Protein AF-A0A382UTD4-F1 (afdb_monomer_lite)

Structure (mmCIF, N/CA/C/O backbone):
data_AF-A0A382UTD4-F1
#
_entry.id   AF-A0A382UTD4-F1
#
loop_
_atom_site.group_PDB
_atom_site.id
_atom_site.type_symbol
_atom_site.label_atom_id
_atom_site.label_alt_id
_atom_site.label_comp_id
_atom_site.label_asym_id
_atom_site.label_entity_id
_atom_site.label_seq_id
_atom_site.pdbx_PDB_ins_code
_atom_site.Cartn_x
_atom_site.Cartn_y
_atom_site.Cartn_z
_atom_site.occupancy
_atom_site.B_iso_or_equiv
_atom_site.auth_seq_id
_atom_site.auth_comp_id
_atom_site.auth_asym_id
_atom_site.auth_atom_id
_atom_site.pdbx_PDB_model_num
ATOM 1 N N . LEU A 1 1 ? -9.034 2.904 -2.764 1.00 87.50 1 LEU A N 1
ATOM 2 C CA . LEU A 1 1 ? -10.349 2.506 -2.237 1.00 87.50 1 LEU A CA 1
ATOM 3 C C . LEU A 1 1 ? -10.142 1.153 -1.616 1.00 87.50 1 LEU A C 1
ATOM 5 O O . LEU A 1 1 ? -9.580 0.301 -2.296 1.00 87.50 1 LEU A O 1
ATOM 9 N N . THR A 1 2 ? -10.572 1.002 -0.381 1.00 93.06 2 THR A N 1
ATOM 10 C CA . THR A 1 2 ? -10.478 -0.235 0.383 1.00 93.06 2 THR A CA 1
ATOM 11 C C . THR A 1 2 ? -11.859 -0.507 0.969 1.00 93.06 2 THR A C 1
ATOM 13 O O . THR A 1 2 ? -12.569 0.443 1.295 1.00 93.06 2 THR A O 1
ATOM 16 N N . ILE A 1 3 ? -12.256 -1.776 1.017 1.00 93.88 3 ILE A N 1
ATOM 17 C CA . ILE A 1 3 ? -13.424 -2.238 1.769 1.00 93.88 3 ILE A CA 1
ATOM 18 C C . ILE A 1 3 ? -12.882 -3.246 2.770 1.00 93.88 3 ILE A C 1
ATOM 20 O O . ILE A 1 3 ? -12.285 -4.236 2.341 1.00 93.88 3 ILE A O 1
ATOM 24 N N . PHE A 1 4 ? -12.981 -2.924 4.053 1.00 95.44 4 PHE A N 1
ATOM 25 C CA . PHE A 1 4 ? -12.376 -3.694 5.134 1.00 95.44 4 PHE A CA 1
ATOM 26 C C . PHE A 1 4 ? -13.080 -3.350 6.448 1.00 95.44 4 PHE A C 1
ATOM 28 O O . PHE A 1 4 ? -13.409 -2.183 6.625 1.00 95.44 4 PHE A O 1
ATOM 35 N N . ASP A 1 5 ? -13.283 -4.345 7.315 1.00 95.88 5 ASP A N 1
ATOM 36 C CA . ASP A 1 5 ? -13.766 -4.189 8.700 1.00 95.88 5 ASP A CA 1
ATOM 37 C C . ASP A 1 5 ? -12.609 -3.663 9.559 1.00 95.88 5 ASP A C 1
ATOM 39 O O . ASP A 1 5 ? -11.825 -4.436 10.113 1.00 95.88 5 ASP A O 1
ATOM 43 N N . ILE A 1 6 ? -12.383 -2.350 9.520 1.00 97.50 6 ILE A N 1
ATOM 44 C CA . ILE A 1 6 ? -11.186 -1.719 10.091 1.00 97.50 6 ILE A CA 1
ATOM 45 C C . ILE A 1 6 ? -11.310 -1.501 11.597 1.00 97.50 6 ILE A C 1
ATOM 47 O O . ILE A 1 6 ? -10.294 -1.408 12.284 1.00 97.50 6 ILE A O 1
ATOM 51 N N . ASP A 1 7 ? -12.529 -1.427 12.126 1.00 96.19 7 ASP A N 1
ATOM 52 C CA . ASP A 1 7 ? -12.769 -1.274 13.559 1.00 96.19 7 ASP A CA 1
ATOM 53 C C . ASP A 1 7 ? -13.164 -2.572 14.280 1.00 96.19 7 ASP A C 1
ATOM 55 O O . ASP A 1 7 ? -13.188 -2.598 15.518 1.00 96.19 7 ASP A O 1
ATOM 59 N N . GLY A 1 8 ? -13.362 -3.662 13.534 1.00 95.88 8 GLY A N 1
ATOM 60 C CA . GLY A 1 8 ? -13.603 -5.003 14.056 1.00 95.88 8 GLY A CA 1
ATOM 61 C C . GLY A 1 8 ? -15.013 -5.195 14.607 1.00 95.88 8 GLY A C 1
ATOM 62 O O . GLY A 1 8 ? -15.222 -6.084 15.446 1.00 95.88 8 GLY A O 1
ATOM 63 N N . ASP A 1 9 ? -15.973 -4.359 14.211 1.00 94.06 9 ASP A N 1
ATOM 64 C CA . ASP A 1 9 ? -17.354 -4.436 14.684 1.00 94.06 9 ASP A CA 1
ATOM 65 C C . ASP A 1 9 ? -18.227 -5.429 13.879 1.00 94.06 9 ASP A C 1
ATOM 67 O O . ASP A 1 9 ? -19.339 -5.781 14.301 1.00 94.06 9 ASP A O 1
ATOM 71 N N . GLY A 1 10 ? -17.684 -5.971 12.782 1.00 92.69 10 GLY A N 1
ATOM 72 C CA . GLY A 1 10 ? -18.338 -6.921 11.883 1.00 92.69 10 GLY A CA 1
ATOM 73 C C . GLY A 1 10 ? -19.058 -6.275 10.696 1.00 92.69 10 GLY A C 1
ATOM 74 O O . GLY A 1 10 ? -19.605 -7.006 9.856 1.00 92.69 10 GLY A O 1
ATOM 75 N N . GLN A 1 11 ? -19.090 -4.946 10.616 1.00 9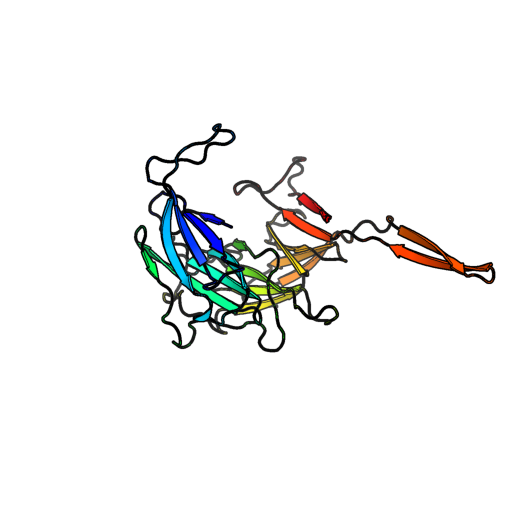2.81 11 GLN A N 1
ATOM 76 C CA . GLN A 1 11 ? -19.461 -4.177 9.434 1.00 92.81 11 GLN A CA 1
ATOM 77 C C . GLN A 1 11 ? -18.239 -4.008 8.508 1.00 92.81 11 GLN A C 1
ATOM 79 O O . GLN A 1 11 ? -17.158 -4.512 8.771 1.00 92.81 11 GLN A O 1
ATOM 84 N N . GLN A 1 12 ? -18.447 -3.494 7.296 1.00 93.69 12 GLN A N 1
ATOM 85 C CA . GLN A 1 12 ? -17.364 -3.239 6.348 1.00 93.69 12 GLN A CA 1
ATOM 86 C C . GLN A 1 12 ? -17.345 -1.755 6.032 1.00 93.69 12 GLN A C 1
ATOM 88 O O . GLN A 1 12 ? -18.363 -1.205 5.584 1.00 93.69 12 GLN A O 1
ATOM 93 N N . GLU A 1 13 ? -16.169 -1.145 6.123 1.00 96.31 13 GLU A N 1
ATOM 94 C CA . GLU A 1 13 ? -16.022 0.279 5.886 1.00 96.31 13 GLU A CA 1
ATOM 95 C C . GLU A 1 13 ? -15.508 0.524 4.476 1.00 96.31 13 GLU A C 1
ATOM 97 O O . GLU A 1 13 ? -14.538 -0.070 3.999 1.00 96.31 13 GLU A O 1
ATOM 102 N N . LEU A 1 14 ? -16.131 1.480 3.797 1.00 95.94 14 LEU A N 1
ATOM 103 C CA . LEU A 1 14 ? -15.581 2.081 2.599 1.00 95.94 14 LEU A CA 1
ATOM 104 C C . LEU A 1 14 ? -14.524 3.111 2.999 1.00 95.94 14 LEU A C 1
ATOM 106 O O . LEU A 1 14 ? -14.841 4.227 3.414 1.00 95.94 14 LEU A O 1
ATOM 110 N N . ILE A 1 15 ? -13.260 2.764 2.788 1.00 97.25 15 ILE A N 1
ATOM 111 C CA . ILE A 1 15 ? -12.123 3.624 3.106 1.00 97.25 15 ILE A CA 1
ATOM 112 C C . ILE A 1 15 ? -11.569 4.217 1.811 1.00 97.25 15 ILE A C 1
ATOM 114 O O . ILE A 1 15 ? -11.164 3.516 0.870 1.00 97.25 15 ILE A O 1
ATOM 118 N N . THR A 1 16 ? -11.540 5.546 1.729 1.00 94.94 16 THR A N 1
ATOM 119 C CA . THR A 1 16 ? -11.145 6.242 0.504 1.00 94.94 16 THR A CA 1
ATOM 120 C C . THR A 1 16 ? -10.291 7.477 0.741 1.00 94.94 16 THR A C 1
ATOM 122 O O . THR A 1 16 ? -10.465 8.242 1.686 1.00 94.94 16 THR A O 1
ATOM 125 N N . ALA A 1 17 ? -9.376 7.698 -0.197 1.00 94.06 17 ALA A N 1
ATOM 126 C CA . ALA A 1 17 ? -8.538 8.878 -0.265 1.00 94.06 17 ALA A CA 1
ATOM 127 C C . ALA A 1 17 ? -9.268 10.002 -1.023 1.00 94.06 17 ALA A C 1
ATOM 129 O O . ALA A 1 17 ? -9.452 9.937 -2.244 1.00 94.06 17 ALA A O 1
ATOM 130 N N . ILE A 1 18 ? -9.610 11.092 -0.333 1.00 94.69 18 ILE A N 1
ATOM 131 C CA . ILE A 1 18 ? -10.036 12.354 -0.951 1.00 94.69 18 ILE A CA 1
ATOM 132 C C . ILE A 1 18 ? -8.805 13.032 -1.555 1.00 94.69 18 ILE A C 1
ATOM 134 O O . ILE A 1 18 ? -8.163 13.906 -0.970 1.00 94.69 18 ILE A O 1
ATOM 138 N N . ARG A 1 19 ? -8.454 12.602 -2.769 1.00 91.75 19 ARG A N 1
ATOM 139 C CA . ARG A 1 19 ? -7.237 13.043 -3.463 1.00 91.75 19 ARG A CA 1
ATOM 140 C C . ARG A 1 19 ? -7.297 14.492 -3.950 1.00 91.75 19 ARG A C 1
ATOM 142 O O . ARG A 1 19 ? -6.266 15.151 -4.082 1.00 91.75 19 ARG A O 1
ATOM 149 N N . ARG A 1 20 ? -8.493 14.979 -4.288 1.00 89.00 20 ARG A N 1
ATOM 150 C CA . ARG A 1 20 ? -8.739 16.338 -4.790 1.00 89.00 20 ARG A CA 1
ATOM 151 C C . ARG A 1 20 ? -9.899 16.945 -4.015 1.00 89.00 20 ARG A C 1
ATOM 153 O O . ARG A 1 20 ? -10.991 16.396 -4.042 1.00 89.00 20 ARG A O 1
ATOM 160 N N . GLY A 1 21 ? -9.650 18.075 -3.369 1.00 84.69 21 GLY A N 1
ATOM 161 C CA . GLY A 1 21 ? -10.602 18.746 -2.493 1.00 84.69 21 GLY A CA 1
ATOM 162 C C . GLY A 1 21 ? -9.899 19.771 -1.611 1.00 84.69 21 GLY A C 1
ATOM 163 O O . GLY A 1 21 ? -8.676 19.930 -1.709 1.00 84.69 21 GLY A O 1
ATOM 164 N N . ASP A 1 22 ? -10.701 20.454 -0.804 1.00 86.06 22 ASP A N 1
ATOM 165 C CA . ASP A 1 22 ? -10.293 21.291 0.322 1.00 86.06 22 ASP A CA 1
ATOM 166 C C . ASP A 1 22 ? -11.380 21.132 1.409 1.00 86.06 22 ASP A C 1
ATOM 168 O O . ASP A 1 22 ? -12.444 21.749 1.283 1.00 86.06 22 ASP A O 1
ATOM 172 N N . PRO A 1 23 ? -11.209 20.212 2.379 1.00 91.62 23 PRO A N 1
ATOM 173 C CA . PRO A 1 23 ? -9.981 19.474 2.701 1.00 91.62 23 PRO A CA 1
ATOM 174 C C . PRO A 1 23 ? -9.717 18.235 1.815 1.00 91.62 23 PRO A C 1
ATOM 176 O O . PRO A 1 23 ? -10.574 17.774 1.054 1.00 91.62 23 PRO A O 1
ATOM 179 N N . ARG A 1 24 ? -8.494 17.699 1.908 1.00 94.75 24 ARG A N 1
ATOM 180 C CA . ARG A 1 24 ? -8.071 16.393 1.359 1.00 94.75 24 ARG A CA 1
ATOM 181 C C . ARG A 1 24 ? -7.785 15.442 2.514 1.00 94.75 24 ARG A C 1
ATOM 183 O O . ARG A 1 24 ? -7.499 15.898 3.611 1.00 94.75 24 ARG A O 1
ATOM 190 N N . GLY A 1 25 ? -7.776 14.139 2.256 1.00 95.56 25 GLY A N 1
ATOM 191 C CA . GLY A 1 25 ? -7.320 13.168 3.249 1.00 95.56 25 GLY A CA 1
ATOM 192 C C . GLY A 1 25 ? -8.032 11.835 3.169 1.00 95.56 25 GLY A C 1
ATOM 193 O O . GLY A 1 25 ? -8.329 11.388 2.061 1.00 95.56 25 GLY A O 1
ATOM 194 N N . THR A 1 26 ? -8.272 11.212 4.315 1.00 97.06 26 THR A N 1
ATOM 195 C CA . THR A 1 26 ? -8.845 9.863 4.404 1.00 97.06 26 THR A CA 1
ATOM 196 C C . THR A 1 26 ? -10.246 9.944 4.979 1.00 97.06 26 THR A C 1
ATOM 198 O O . THR A 1 26 ? -10.457 10.566 6.017 1.00 97.06 26 THR A O 1
ATOM 201 N N . LEU A 1 27 ? -11.199 9.353 4.264 1.00 97.25 27 LEU A N 1
ATOM 202 C CA . LEU A 1 27 ? -12.596 9.222 4.654 1.00 97.25 27 LEU A CA 1
ATOM 203 C C . LEU A 1 27 ? -12.881 7.747 4.933 1.00 97.25 27 LEU A C 1
ATOM 205 O O . LEU A 1 27 ? -12.588 6.908 4.077 1.00 97.25 27 LEU A O 1
ATOM 209 N N . ILE A 1 28 ? -13.463 7.478 6.098 1.00 98.12 28 ILE A N 1
ATOM 210 C CA . ILE A 1 28 ? -13.993 6.176 6.503 1.00 98.12 28 ILE A CA 1
ATOM 211 C C . ILE A 1 28 ? -15.509 6.326 6.622 1.00 98.12 28 ILE A C 1
ATOM 213 O O . ILE A 1 28 ? -16.006 7.282 7.233 1.00 98.12 28 ILE A O 1
ATOM 217 N N . SER A 1 29 ? -16.237 5.435 5.962 1.00 96.81 29 SER A N 1
ATOM 218 C CA . SER A 1 29 ? -17.695 5.455 5.939 1.00 96.81 29 SER A CA 1
ATOM 219 C C . SER A 1 29 ? -18.269 4.056 5.809 1.00 96.81 29 SER A C 1
ATOM 221 O O . SER A 1 29 ? -17.864 3.332 4.900 1.00 96.81 29 SER A O 1
ATOM 223 N N . SER A 1 30 ? -19.283 3.739 6.596 1.00 95.25 30 SER A N 1
ATOM 224 C CA . SER A 1 30 ? -20.076 2.518 6.492 1.00 95.25 30 SER A CA 1
ATOM 225 C C . SER A 1 30 ? -21.459 2.771 5.903 1.00 95.25 30 SER A C 1
ATOM 227 O O . SER A 1 30 ? -21.965 3.899 5.779 1.00 95.25 30 SER A O 1
ATOM 229 N N . LEU A 1 31 ? -22.080 1.657 5.534 1.00 93.38 31 LEU A N 1
ATOM 230 C CA . LEU A 1 31 ? -23.508 1.573 5.298 1.00 93.38 31 LEU A CA 1
ATOM 231 C C . LEU A 1 31 ? -24.283 1.506 6.614 1.00 93.38 31 LEU A C 1
ATOM 233 O O . LEU A 1 31 ? -23.785 1.020 7.619 1.00 93.38 31 LEU A O 1
ATOM 237 N N . GLY A 1 32 ? -25.555 1.902 6.605 1.00 88.94 32 GLY A N 1
ATOM 238 C CA . GLY A 1 32 ? -26.445 1.580 7.718 1.00 88.94 32 GLY A CA 1
ATOM 239 C C . GLY A 1 32 ? -26.459 0.067 7.982 1.00 88.94 32 GLY A C 1
ATOM 240 O O . GLY A 1 32 ? -26.443 -0.719 7.043 1.00 88.94 32 GLY A O 1
ATOM 241 N N . ALA A 1 33 ? -26.543 -0.358 9.246 1.00 85.12 33 ALA A N 1
ATOM 242 C CA . ALA A 1 33 ? -26.457 -1.774 9.652 1.00 85.12 33 ALA A CA 1
ATOM 243 C C . ALA A 1 33 ? -27.461 -2.743 8.975 1.00 85.12 33 ALA A C 1
ATOM 245 O O . ALA A 1 33 ? -27.345 -3.958 9.115 1.00 85.12 33 ALA A O 1
ATOM 246 N N . ALA A 1 34 ? -28.484 -2.223 8.289 1.00 86.50 34 ALA A N 1
ATOM 247 C CA . ALA A 1 34 ? -29.470 -3.004 7.537 1.00 86.50 34 ALA A CA 1
ATOM 248 C C . ALA A 1 34 ? -29.376 -2.818 6.008 1.00 86.50 34 ALA A C 1
ATOM 250 O O . ALA A 1 34 ? -30.193 -3.394 5.285 1.00 86.50 34 ALA A O 1
ATOM 251 N N . ASP A 1 35 ? -28.429 -2.009 5.530 1.00 89.25 35 ASP A N 1
ATOM 252 C CA . ASP A 1 35 ? -28.187 -1.725 4.117 1.00 89.25 35 ASP A CA 1
ATOM 253 C C . ASP A 1 35 ? -27.065 -2.623 3.563 1.00 89.25 35 ASP A C 1
ATOM 255 O O . ASP A 1 35 ? -26.206 -3.098 4.302 1.00 89.25 35 ASP A O 1
ATOM 259 N N . ASP A 1 36 ? -27.076 -2.862 2.249 1.00 85.88 36 ASP A N 1
ATOM 260 C CA . ASP A 1 36 ? -26.070 -3.665 1.538 1.00 85.88 36 ASP A CA 1
ATOM 261 C C . ASP A 1 36 ? -25.899 -3.157 0.093 1.00 85.88 36 ASP A C 1
ATOM 263 O O . ASP A 1 36 ? -26.844 -2.633 -0.507 1.00 85.88 36 ASP A O 1
ATOM 267 N N . ILE A 1 37 ? -24.713 -3.341 -0.498 1.00 83.31 37 ILE A N 1
ATOM 268 C CA . ILE A 1 37 ? -24.454 -3.041 -1.913 1.00 83.31 37 ILE A CA 1
ATOM 269 C C . ILE A 1 37 ? -24.704 -4.290 -2.752 1.00 83.31 37 ILE A C 1
ATOM 271 O O . ILE A 1 37 ? -23.825 -5.124 -2.976 1.00 83.31 37 ILE A O 1
ATOM 275 N N . VAL A 1 38 ? -25.901 -4.380 -3.323 1.00 82.38 38 VAL A N 1
ATOM 276 C CA . VAL A 1 38 ? -26.261 -5.516 -4.176 1.00 82.38 38 VAL A CA 1
ATOM 277 C C . VAL A 1 38 ? -25.912 -5.237 -5.642 1.00 82.38 38 VAL A C 1
ATOM 279 O O . VAL A 1 38 ? -26.415 -4.297 -6.266 1.00 82.38 38 VAL A O 1
ATOM 282 N N . HIS A 1 39 ? -25.080 -6.101 -6.234 1.00 81.06 39 HIS A N 1
ATOM 283 C CA . HIS A 1 39 ? -24.750 -6.038 -7.660 1.00 81.06 39 HIS A CA 1
ATOM 284 C C . HIS A 1 39 ? -26.021 -6.074 -8.523 1.00 81.06 39 HIS A C 1
ATOM 286 O O . HIS A 1 39 ? -26.820 -7.009 -8.449 1.00 81.06 39 HIS A O 1
ATOM 292 N N . ASN A 1 40 ? -26.166 -5.072 -9.396 1.00 81.50 40 ASN A N 1
ATOM 293 C CA . ASN A 1 40 ? -27.300 -4.926 -10.308 1.00 81.50 40 ASN A CA 1
ATOM 294 C C . ASN A 1 40 ? -28.669 -4.853 -9.592 1.00 81.50 40 ASN A C 1
ATOM 296 O O . ASN A 1 40 ? -29.670 -5.335 -10.122 1.00 81.50 40 ASN A O 1
ATOM 300 N N . SER A 1 41 ? -28.723 -4.229 -8.407 1.00 84.06 41 SER A N 1
ATOM 301 C CA . SER A 1 41 ? -29.955 -4.051 -7.614 1.00 84.06 41 SER A CA 1
ATOM 302 C C . SER A 1 41 ? -31.074 -3.292 -8.339 1.00 84.06 41 SER A C 1
ATOM 304 O O . SER A 1 41 ? -32.234 -3.370 -7.944 1.00 84.06 41 SER A O 1
ATOM 306 N N . GLY A 1 42 ? -30.742 -2.546 -9.397 1.00 83.06 42 GLY A N 1
ATOM 307 C CA . GLY A 1 42 ? -31.650 -1.574 -10.009 1.00 83.06 42 GLY A CA 1
ATOM 308 C C . GLY A 1 42 ? -31.743 -0.257 -9.227 1.00 83.06 42 GLY A C 1
ATOM 309 O O . GLY A 1 42 ? -32.530 0.607 -9.614 1.00 83.06 42 GLY A O 1
ATOM 310 N N . GLY A 1 43 ? -30.914 -0.093 -8.188 1.00 72.19 43 GLY A N 1
ATOM 311 C CA . GLY A 1 43 ? -30.860 1.065 -7.296 1.00 72.19 43 GLY A CA 1
ATOM 312 C C . GLY A 1 43 ? -31.561 0.820 -5.956 1.00 72.19 43 GLY A C 1
ATOM 313 O O . GLY A 1 43 ? -32.590 0.147 -5.899 1.00 72.19 43 GLY A O 1
ATOM 314 N N . GLY A 1 44 ? -31.005 1.395 -4.890 1.00 75.69 44 GLY A N 1
ATOM 315 C CA . GLY A 1 44 ? -31.554 1.433 -3.535 1.00 75.69 44 GLY A CA 1
ATOM 316 C C . GLY A 1 44 ? -31.441 2.836 -2.926 1.00 75.69 44 GLY A C 1
ATOM 317 O O . GLY A 1 44 ? -30.983 3.775 -3.579 1.00 75.69 44 GLY A O 1
ATOM 318 N N . LEU A 1 45 ? -31.944 2.995 -1.698 1.00 82.81 45 LEU A N 1
ATOM 319 C CA . LEU A 1 45 ? -31.686 4.164 -0.851 1.00 82.81 45 LEU A CA 1
ATOM 320 C C . LEU A 1 45 ? -30.858 3.693 0.340 1.00 82.81 45 LEU A C 1
ATOM 322 O O . LEU A 1 45 ? -31.371 3.607 1.452 1.00 82.81 45 LEU A O 1
ATOM 326 N N . GLU A 1 46 ? -29.610 3.328 0.078 1.00 88.50 46 GLU A N 1
ATOM 327 C CA . GLU A 1 46 ? -28.676 2.963 1.130 1.00 88.50 46 GLU A CA 1
ATOM 328 C C . GLU A 1 46 ? -28.322 4.209 1.957 1.00 88.50 46 GLU A C 1
ATOM 330 O O . GLU A 1 46 ? -28.094 5.303 1.422 1.00 88.50 46 GLU A O 1
ATOM 335 N N . THR A 1 47 ? -28.288 4.055 3.275 1.00 91.06 47 THR A N 1
ATOM 336 C CA . THR A 1 47 ? -27.838 5.092 4.199 1.00 91.06 47 THR A CA 1
ATOM 337 C C . THR A 1 47 ? -26.331 4.987 4.345 1.00 91.06 47 THR A C 1
ATOM 339 O O . THR A 1 47 ? -25.813 3.910 4.611 1.00 91.06 47 THR A O 1
ATOM 342 N N . TRP A 1 48 ? -25.640 6.113 4.202 1.00 92.12 48 TRP A N 1
ATOM 343 C CA . TRP A 1 48 ? -24.197 6.202 4.394 1.00 92.12 48 TRP A CA 1
ATOM 344 C C . TRP A 1 48 ? -23.890 7.094 5.588 1.00 92.12 48 TRP A C 1
ATOM 346 O O . TRP A 1 48 ? -24.376 8.229 5.654 1.00 92.12 48 TRP A O 1
ATOM 356 N N . SER A 1 49 ? -23.061 6.589 6.492 1.00 94.38 49 SER A N 1
ATOM 357 C CA . SER A 1 49 ? -22.546 7.334 7.636 1.00 94.38 49 SER A CA 1
ATOM 358 C C . SER A 1 49 ? -21.075 7.643 7.403 1.00 94.38 49 SER A C 1
ATOM 360 O O . SER A 1 49 ? -20.308 6.779 7.001 1.00 94.38 49 SER A O 1
ATOM 362 N N . GLN A 1 50 ? -20.671 8.891 7.636 1.00 96.31 50 GLN A N 1
ATOM 363 C CA . GLN A 1 50 ? -19.254 9.194 7.803 1.00 96.31 50 GLN A CA 1
ATOM 364 C C . GLN A 1 50 ? -18.891 8.873 9.248 1.00 96.31 50 GLN A C 1
ATOM 366 O O . GLN A 1 50 ? -19.388 9.541 10.155 1.00 96.31 50 GLN A O 1
ATOM 371 N N . GLU A 1 51 ? -17.993 7.920 9.438 1.00 97.19 51 GLU A N 1
ATOM 372 C CA . GLU A 1 51 ? -17.458 7.591 10.758 1.00 97.19 51 GLU A CA 1
ATOM 373 C C . GLU A 1 51 ? -16.275 8.483 11.098 1.00 97.19 51 GLU A C 1
ATOM 375 O O . GLU A 1 51 ? -16.205 9.083 12.169 1.00 97.19 51 GLU A O 1
ATOM 380 N N . PHE A 1 52 ? -15.361 8.645 10.139 1.00 97.81 52 PHE A N 1
ATOM 381 C CA . PHE A 1 52 ? -14.137 9.391 10.362 1.00 97.81 52 PHE A CA 1
ATOM 382 C C . PHE A 1 52 ? -13.679 10.138 9.120 1.00 97.81 52 PHE A C 1
ATOM 384 O O . PHE A 1 52 ? -13.804 9.679 7.984 1.00 97.81 52 PHE A O 1
ATOM 391 N N . PHE A 1 53 ? -13.110 11.316 9.354 1.00 96.69 53 PHE A N 1
ATOM 392 C CA . PHE A 1 53 ? -12.384 12.056 8.340 1.00 96.69 53 PHE A CA 1
ATOM 393 C C . PHE A 1 53 ? -11.119 12.647 8.947 1.00 96.69 53 PHE A C 1
ATOM 395 O O . PHE A 1 53 ? -11.184 13.378 9.937 1.00 96.69 53 PHE A O 1
ATOM 402 N N . ASN A 1 54 ? -9.989 12.388 8.297 1.00 95.38 54 ASN A N 1
ATOM 403 C CA . ASN A 1 54 ? -8.713 12.987 8.642 1.00 95.38 54 ASN A CA 1
ATOM 404 C C . ASN A 1 54 ? -8.236 13.932 7.540 1.00 95.38 54 ASN A C 1
ATOM 406 O O . ASN A 1 54 ? -8.091 13.503 6.396 1.00 95.38 54 ASN A O 1
ATOM 410 N N . ASP A 1 55 ? -7.932 15.186 7.884 1.00 95.50 55 ASP A N 1
ATOM 411 C CA . ASP A 1 55 ? -7.331 16.142 6.950 1.00 95.50 55 ASP A CA 1
ATOM 412 C C . ASP A 1 55 ? -5.822 15.892 6.836 1.00 95.50 55 ASP A C 1
ATOM 414 O O . ASP A 1 55 ? -5.065 16.116 7.786 1.00 95.50 55 ASP A O 1
ATOM 418 N N . ASN A 1 56 ? -5.358 15.460 5.660 1.00 93.81 56 ASN A N 1
ATOM 419 C CA . ASN A 1 56 ? -3.947 15.121 5.477 1.00 93.81 56 ASN A CA 1
ATOM 420 C C . ASN A 1 56 ? -3.015 16.338 5.514 1.00 93.81 56 ASN A C 1
ATOM 422 O O . ASN A 1 56 ? -1.803 16.148 5.599 1.00 93.81 56 ASN A O 1
ATOM 426 N N . SER A 1 57 ? -3.524 17.574 5.439 1.00 93.94 57 SER A N 1
ATOM 427 C CA . SER A 1 57 ? -2.698 18.784 5.573 1.00 93.94 57 SER A CA 1
ATOM 428 C C . SER A 1 57 ? -2.003 18.878 6.935 1.00 93.94 57 SER A C 1
ATOM 430 O O . SER A 1 57 ? -0.920 19.459 7.021 1.00 93.94 57 SER A O 1
ATOM 432 N N . ASN A 1 58 ? -2.563 18.218 7.950 1.00 94.06 58 ASN A N 1
ATOM 433 C CA . ASN A 1 58 ? -1.981 18.064 9.281 1.00 94.06 58 ASN A CA 1
ATOM 434 C C . ASN A 1 58 ? -0.837 17.025 9.332 1.00 94.06 58 ASN A C 1
ATOM 436 O O . ASN A 1 58 ? -0.008 17.068 10.236 1.00 94.06 58 ASN A O 1
ATOM 440 N N . TYR A 1 59 ? -0.744 16.141 8.331 1.00 95.62 59 TYR A N 1
ATOM 441 C CA . TYR A 1 59 ? 0.158 14.977 8.289 1.00 95.62 59 TYR A CA 1
ATOM 442 C C . TYR A 1 59 ? 1.042 15.023 7.048 1.00 95.62 59 TYR A C 1
ATOM 444 O O . TYR A 1 59 ? 0.973 14.194 6.141 1.00 95.62 59 TYR A O 1
ATOM 452 N N . GLY A 1 60 ? 1.809 16.105 6.946 1.00 93.44 60 GLY A N 1
ATOM 453 C CA . GLY A 1 60 ? 2.715 16.350 5.831 1.00 93.44 60 GLY A CA 1
ATOM 454 C C . GLY A 1 60 ? 2.035 16.810 4.539 1.00 93.44 60 GLY A C 1
ATOM 455 O O . GLY A 1 60 ? 2.724 17.352 3.680 1.00 93.44 60 GLY A O 1
ATOM 456 N N . GLY A 1 61 ? 0.715 16.693 4.375 1.00 94.00 61 GLY A N 1
ATOM 457 C CA . GLY A 1 61 ? -0.025 17.191 3.211 1.00 94.00 61 GLY A CA 1
ATOM 458 C C . GLY A 1 61 ? 0.152 16.343 1.951 1.00 94.00 61 GLY A C 1
ATOM 459 O O . GLY A 1 61 ? 0.375 15.137 2.006 1.00 94.00 61 GLY A O 1
ATOM 460 N N . GLY A 1 62 ? 0.022 16.969 0.777 1.00 93.81 62 GLY A N 1
ATOM 461 C CA . GLY A 1 62 ? 0.155 16.286 -0.516 1.00 93.81 62 GLY A CA 1
ATOM 462 C C . GLY A 1 62 ? -1.153 15.765 -1.102 1.00 93.81 62 GLY A C 1
ATOM 463 O O . GLY A 1 62 ? -2.245 16.205 -0.739 1.00 93.81 62 GLY A O 1
ATOM 464 N N . SER A 1 63 ? -1.038 14.856 -2.070 1.00 94.31 63 SER A N 1
ATOM 465 C CA . SER A 1 63 ? -2.192 14.154 -2.652 1.00 94.31 63 SER A CA 1
ATOM 466 C C . SER A 1 63 ? -2.291 12.751 -2.048 1.00 94.31 63 SER A C 1
ATOM 468 O O . SER A 1 63 ? -1.406 11.957 -2.347 1.00 94.31 63 SER A O 1
ATOM 470 N N . PRO A 1 64 ? -3.309 12.423 -1.235 1.00 95.62 64 PRO A N 1
ATOM 471 C CA . PRO A 1 64 ? -3.515 11.066 -0.715 1.00 95.62 64 PRO A CA 1
ATOM 472 C C . PRO A 1 64 ? -3.708 10.026 -1.831 1.00 95.62 64 PRO A C 1
ATOM 474 O O . PRO A 1 64 ? -4.294 10.354 -2.871 1.00 95.62 64 PRO A O 1
ATOM 477 N N . TYR A 1 65 ? -3.225 8.796 -1.627 1.00 94.44 65 TYR A N 1
ATOM 478 C CA . TYR A 1 65 ? -3.325 7.702 -2.610 1.00 94.44 65 TYR A CA 1
ATOM 479 C C . TYR A 1 65 ? -3.996 6.439 -2.065 1.00 94.44 65 TYR A C 1
ATOM 481 O O . TYR A 1 65 ? -4.924 5.939 -2.703 1.00 94.44 65 TYR A O 1
ATOM 489 N N . GLN A 1 66 ? -3.563 5.935 -0.912 1.00 94.88 66 GLN A N 1
ATOM 490 C CA . GLN A 1 66 ? -4.138 4.747 -0.282 1.00 94.88 66 GLN A CA 1
ATOM 491 C C . GLN A 1 66 ? -4.162 4.916 1.237 1.00 94.88 66 GLN A C 1
ATOM 493 O O . GLN A 1 66 ? -3.335 5.632 1.798 1.00 94.88 66 GLN A O 1
ATOM 498 N N . ALA A 1 67 ? -5.131 4.241 1.845 1.00 96.31 67 ALA A N 1
ATOM 499 C CA . ALA A 1 67 ? -5.149 3.850 3.243 1.00 96.31 67 ALA A CA 1
ATOM 500 C C . ALA A 1 67 ? -5.164 2.313 3.239 1.00 96.31 67 ALA A C 1
ATOM 502 O O . ALA A 1 67 ? -6.127 1.711 2.747 1.00 96.31 67 ALA A O 1
ATOM 503 N N . LEU A 1 68 ? -4.039 1.708 3.611 1.00 97.75 68 LEU A N 1
ATOM 504 C CA . LEU A 1 68 ? -3.797 0.268 3.564 1.00 97.75 68 LEU A CA 1
ATOM 505 C C . LEU A 1 68 ? -4.016 -0.318 4.966 1.00 97.75 68 LEU A C 1
ATOM 507 O O . LEU A 1 68 ? -3.265 0.067 5.856 1.00 97.75 68 LEU A O 1
ATOM 511 N N . PRO A 1 69 ? -5.003 -1.210 5.162 1.00 98.06 69 PRO A N 1
ATOM 512 C CA . PRO A 1 69 ? -5.116 -2.006 6.378 1.00 98.06 69 PRO A CA 1
ATOM 513 C C . PRO A 1 69 ? -3.882 -2.894 6.578 1.00 98.06 69 PRO A C 1
ATOM 515 O O . PRO A 1 69 ? -3.466 -3.546 5.617 1.00 98.06 69 PRO A O 1
ATOM 518 N N . ALA A 1 70 ? -3.331 -2.908 7.789 1.00 97.88 70 ALA A N 1
ATOM 519 C CA . ALA A 1 70 ? -2.251 -3.789 8.241 1.00 97.88 70 ALA A CA 1
ATOM 520 C C . ALA A 1 70 ? -2.356 -3.976 9.765 1.00 97.88 70 ALA A C 1
ATOM 522 O O . ALA A 1 70 ? -2.564 -2.983 10.462 1.00 97.88 70 ALA A O 1
ATOM 523 N N . ASP A 1 71 ? -2.239 -5.202 10.275 1.00 97.50 71 ASP A N 1
ATOM 524 C CA . ASP A 1 71 ? -2.094 -5.469 11.716 1.00 97.50 71 ASP A CA 1
ATOM 525 C C . ASP A 1 71 ? -0.637 -5.217 12.117 1.00 97.50 71 ASP A C 1
ATOM 527 O O . ASP A 1 71 ? 0.186 -6.130 12.148 1.00 97.50 71 ASP A O 1
ATOM 531 N N . LEU A 1 72 ? -0.285 -3.943 12.318 1.00 98.12 72 LEU A N 1
ATOM 532 C CA . LEU A 1 72 ? 1.115 -3.521 12.395 1.00 98.12 72 LEU A CA 1
ATOM 533 C C . LEU A 1 72 ? 1.840 -4.089 13.614 1.00 98.12 72 LEU A C 1
ATOM 535 O O . LEU A 1 72 ? 3.054 -4.190 13.580 1.00 98.12 72 LEU A O 1
ATOM 539 N N . ASN A 1 73 ? 1.138 -4.437 14.691 1.00 96.25 73 ASN A N 1
ATOM 540 C CA . ASN A 1 73 ? 1.762 -4.963 15.907 1.00 96.25 73 ASN A CA 1
ATOM 541 C C . ASN A 1 73 ? 1.269 -6.358 16.315 1.00 96.25 73 ASN A C 1
ATOM 543 O O . ASN A 1 73 ? 1.565 -6.812 17.425 1.00 96.25 73 ASN A O 1
ATOM 547 N N . GLY A 1 74 ? 0.529 -7.041 15.442 1.00 96.00 74 GLY A N 1
ATOM 548 C CA . GLY A 1 74 ? 0.092 -8.420 15.645 1.00 96.00 74 GLY A CA 1
ATOM 549 C C . GLY A 1 74 ? -0.941 -8.592 16.761 1.00 96.00 74 GLY A C 1
ATOM 550 O O . GLY A 1 74 ? -1.038 -9.665 17.371 1.00 96.00 74 GLY A O 1
ATOM 551 N N . ASP A 1 75 ? -1.691 -7.537 17.096 1.00 94.62 75 ASP A N 1
ATOM 552 C CA . ASP A 1 75 ? -2.685 -7.565 18.175 1.00 94.62 75 ASP A CA 1
ATOM 553 C C . ASP A 1 75 ? -4.069 -8.068 17.715 1.00 94.62 75 ASP A C 1
ATOM 555 O O . ASP A 1 75 ? -4.982 -8.252 18.538 1.00 94.62 75 ASP A O 1
ATOM 559 N N . GLY A 1 76 ? -4.204 -8.358 16.418 1.00 93.50 76 GLY A N 1
ATOM 560 C CA . GLY A 1 76 ? -5.423 -8.799 15.754 1.00 93.50 76 GLY A CA 1
ATOM 561 C C . GLY A 1 76 ? -6.355 -7.656 15.355 1.00 93.50 76 GLY A C 1
ATOM 562 O O . GLY A 1 76 ? -7.474 -7.933 14.906 1.00 93.50 76 GLY A O 1
ATOM 563 N N . LYS A 1 77 ? -5.951 -6.396 15.546 1.00 94.19 77 LYS A N 1
ATOM 564 C CA . LYS A 1 77 ? -6.635 -5.204 15.033 1.00 94.19 77 LYS A CA 1
ATOM 565 C C . LYS A 1 77 ? -5.789 -4.571 13.943 1.00 94.19 77 LYS A C 1
ATOM 567 O O . LYS A 1 77 ? -4.573 -4.639 13.955 1.00 94.19 77 LYS A O 1
ATOM 572 N N . TYR A 1 78 ? -6.463 -3.938 12.995 1.00 96.81 78 TYR A N 1
ATOM 573 C CA . TYR A 1 78 ? -5.803 -3.365 11.835 1.00 96.81 78 TYR A CA 1
ATOM 574 C C . TYR A 1 78 ? -5.670 -1.849 11.976 1.00 96.81 78 TYR A C 1
ATOM 576 O O . TYR A 1 78 ? -6.626 -1.137 12.295 1.00 96.81 78 TYR A O 1
ATOM 584 N N . GLU A 1 79 ? -4.497 -1.340 11.628 1.00 97.69 79 GLU A N 1
ATOM 585 C CA . GLU A 1 79 ? -4.246 0.070 11.373 1.00 97.69 79 GLU A CA 1
ATOM 586 C C . GLU A 1 79 ? -4.399 0.391 9.892 1.00 97.69 79 GLU A C 1
ATOM 588 O O . GLU A 1 79 ? -4.242 -0.452 9.014 1.00 97.69 79 GLU A O 1
ATOM 593 N N . LEU A 1 80 ? -4.635 1.663 9.585 1.00 98.38 80 LEU A N 1
ATOM 594 C CA . LEU A 1 80 ? -4.512 2.195 8.238 1.00 98.38 80 LEU A CA 1
ATOM 595 C C . LEU A 1 80 ? -3.174 2.900 8.067 1.00 98.38 80 LEU A C 1
ATOM 597 O O . LEU A 1 80 ? -2.993 4.033 8.523 1.00 98.38 80 LEU A O 1
ATOM 601 N N . VAL A 1 81 ? -2.295 2.292 7.281 1.00 98.44 81 VAL A N 1
ATOM 602 C CA . VAL A 1 81 ? -1.100 2.938 6.746 1.00 98.44 81 VAL A CA 1
ATOM 603 C C . VAL A 1 81 ? -1.512 3.837 5.587 1.00 98.44 81 VAL A C 1
ATOM 605 O O . VAL A 1 81 ? -1.891 3.384 4.501 1.00 98.44 81 VAL A O 1
ATOM 608 N N . ASN A 1 82 ? -1.475 5.146 5.809 1.00 97.81 82 ASN A N 1
ATOM 609 C CA . ASN A 1 82 ? -1.840 6.131 4.801 1.00 97.81 82 ASN A CA 1
ATOM 610 C C . ASN A 1 82 ? -0.597 6.648 4.098 1.00 97.81 82 ASN A C 1
ATOM 612 O O . ASN A 1 82 ? 0.403 6.940 4.748 1.00 97.81 82 ASN A O 1
ATOM 616 N N . HIS A 1 83 ? -0.684 6.881 2.785 1.00 96.50 83 HIS A N 1
ATOM 617 C CA . HIS A 1 83 ? 0.389 7.566 2.064 1.00 96.50 83 HIS A CA 1
ATOM 618 C C . HIS A 1 83 ? -0.084 8.657 1.109 1.00 96.50 83 HIS A C 1
ATOM 620 O O . HIS A 1 83 ? -1.189 8.632 0.550 1.00 96.50 83 HIS A O 1
ATOM 626 N N . SER A 1 84 ? 0.798 9.632 0.884 1.00 95.38 84 SER A N 1
ATOM 627 C CA . SER A 1 84 ? 0.544 10.748 -0.021 1.00 95.38 84 SER A CA 1
ATOM 628 C C . SER A 1 84 ? 1.712 11.047 -0.961 1.00 95.38 84 SER A C 1
ATOM 630 O O . SER A 1 84 ? 2.891 10.829 -0.666 1.00 95.38 84 SER A O 1
ATOM 632 N N . TRP A 1 85 ? 1.369 11.598 -2.128 1.00 94.25 85 TRP A N 1
ATOM 633 C CA . TRP A 1 85 ? 2.328 12.223 -3.029 1.00 94.25 85 TRP A CA 1
ATOM 634 C C . TRP A 1 85 ? 2.753 13.576 -2.462 1.00 94.25 85 TRP A C 1
ATOM 636 O O . TRP A 1 85 ? 2.124 14.604 -2.745 1.00 94.25 85 TRP A O 1
ATOM 646 N N . ASN A 1 86 ? 3.766 13.523 -1.602 1.00 93.44 86 ASN A N 1
ATOM 647 C CA . ASN A 1 86 ? 4.545 14.649 -1.099 1.00 93.44 86 ASN A CA 1
ATOM 648 C C . ASN A 1 86 ? 5.788 14.120 -0.373 1.00 93.44 86 ASN A C 1
ATOM 650 O O . ASN A 1 86 ? 5.786 14.018 0.855 1.00 93.44 86 ASN A O 1
ATOM 654 N N . ASN A 1 87 ? 6.838 13.775 -1.123 1.00 94.25 87 ASN A N 1
ATOM 655 C CA . ASN A 1 87 ? 8.045 13.111 -0.595 1.00 94.25 87 ASN A CA 1
ATOM 656 C C . ASN A 1 87 ? 7.784 11.723 0.016 1.00 94.25 87 ASN A C 1
ATOM 658 O O . ASN A 1 87 ? 8.428 11.354 1.000 1.00 94.25 87 ASN A O 1
ATOM 662 N N . PHE A 1 88 ? 6.838 10.984 -0.562 1.00 94.81 88 PHE A N 1
ATOM 663 C CA . PHE A 1 88 ? 6.400 9.674 -0.094 1.00 94.81 88 PHE A CA 1
ATOM 664 C C . PHE A 1 88 ? 6.082 9.688 1.406 1.00 94.81 88 PHE A C 1
ATOM 666 O O . PHE A 1 88 ? 6.774 9.091 2.228 1.00 94.81 88 PHE A O 1
ATOM 673 N N . CYS A 1 89 ? 5.094 10.513 1.749 1.00 96.81 89 CYS A N 1
ATOM 674 C CA . CYS A 1 89 ? 4.720 10.771 3.128 1.00 96.81 89 CYS A CA 1
ATOM 675 C C . CYS A 1 89 ? 3.818 9.655 3.646 1.00 96.81 89 CYS A C 1
ATOM 677 O O . CYS A 1 89 ? 2.882 9.293 2.932 1.00 96.81 89 CYS A O 1
ATOM 679 N N . PHE A 1 90 ? 4.058 9.195 4.872 1.00 98.25 90 PHE A N 1
ATOM 680 C CA . PHE A 1 90 ? 3.274 8.181 5.569 1.00 98.25 90 PHE A CA 1
ATOM 681 C C . PHE A 1 90 ? 2.793 8.677 6.932 1.00 98.25 90 PHE A C 1
ATOM 683 O O . PHE A 1 90 ? 3.487 9.468 7.571 1.00 98.25 90 PHE A O 1
ATOM 690 N N . TYR A 1 91 ? 1.613 8.222 7.346 1.00 98.31 91 TYR A N 1
ATOM 691 C CA . TYR A 1 91 ? 1.039 8.403 8.682 1.00 98.31 91 TYR A CA 1
ATOM 692 C C . TYR A 1 91 ? 0.002 7.304 8.943 1.00 98.31 91 TYR A C 1
ATOM 694 O O . TYR A 1 91 ? -0.574 6.773 7.988 1.00 98.31 91 TYR A O 1
ATOM 702 N N . ASN A 1 92 ? -0.272 7.004 10.211 1.00 98.25 92 ASN A N 1
ATOM 703 C CA . ASN A 1 92 ? -1.168 5.911 10.585 1.00 98.25 92 ASN A CA 1
ATOM 704 C C . ASN A 1 92 ? -2.470 6.421 11.213 1.00 98.25 92 ASN A C 1
ATOM 706 O O . ASN A 1 92 ? -2.517 7.498 11.808 1.00 98.25 92 ASN A O 1
ATOM 710 N N . ILE A 1 93 ? -3.540 5.647 11.048 1.00 98.19 93 ILE A N 1
ATOM 711 C CA . ILE A 1 93 ? -4.817 5.796 11.760 1.00 98.19 93 ILE A CA 1
ATOM 712 C C . ILE A 1 93 ? -5.111 4.432 12.389 1.00 98.19 93 ILE A C 1
ATOM 714 O O . ILE A 1 93 ? -4.957 3.427 11.707 1.00 98.19 93 ILE A O 1
ATOM 718 N N . THR A 1 94 ? -5.560 4.392 13.639 1.00 97.12 94 THR A N 1
ATOM 719 C CA . THR A 1 94 ? -5.985 3.155 14.320 1.00 97.12 94 THR A CA 1
ATOM 720 C C . THR A 1 94 ? -7.446 3.263 14.748 1.00 97.12 94 THR A C 1
ATOM 722 O O . THR A 1 94 ? -7.950 4.371 14.984 1.00 97.12 94 THR A O 1
ATOM 725 N N . SER A 1 95 ? -8.127 2.125 14.864 1.00 96.25 95 SER A N 1
ATOM 726 C CA . SER A 1 95 ? -9.425 2.060 15.528 1.00 96.25 95 SER A CA 1
ATOM 727 C C . SER A 1 95 ? -9.256 1.988 17.047 1.00 96.25 95 SER A C 1
ATOM 729 O O . SER A 1 95 ? -8.380 1.327 17.595 1.00 96.25 95 SER A O 1
ATOM 731 N N . THR A 1 96 ? -10.137 2.680 17.757 1.00 95.62 96 THR A N 1
ATOM 732 C CA . THR A 1 96 ? -10.240 2.674 19.224 1.00 95.62 96 THR A CA 1
ATOM 733 C C . THR A 1 96 ? -11.538 2.029 19.716 1.00 95.62 96 THR A C 1
ATOM 735 O O . THR A 1 96 ? -11.793 1.981 20.923 1.00 95.62 96 THR A O 1
ATOM 738 N N . GLY A 1 97 ? -12.352 1.527 18.787 1.00 95.31 97 GLY A N 1
ATOM 739 C CA . GLY A 1 97 ? -13.660 0.918 18.997 1.00 95.31 97 GLY A CA 1
ATOM 740 C C . GLY A 1 97 ? -14.572 1.159 17.792 1.00 95.31 97 GLY A C 1
ATOM 741 O O . GLY A 1 97 ? -14.206 1.907 16.891 1.00 95.31 97 GLY A O 1
ATOM 742 N N . ALA A 1 98 ? -15.768 0.567 17.821 1.00 95.19 98 ALA A N 1
ATOM 743 C CA . ALA A 1 98 ? -16.771 0.734 16.767 1.00 95.19 98 ALA A CA 1
ATOM 744 C C . ALA A 1 98 ? -17.041 2.220 16.465 1.00 95.19 98 ALA A C 1
ATOM 746 O O . ALA A 1 98 ? -17.274 3.008 17.395 1.00 95.19 98 ALA A O 1
ATOM 747 N N . ASP A 1 99 ? -16.991 2.587 15.185 1.00 95.50 99 ASP A N 1
ATOM 748 C CA . ASP A 1 99 ? -17.129 3.943 14.645 1.00 95.50 99 ASP A CA 1
ATOM 749 C C . ASP A 1 99 ? -16.156 4.981 15.260 1.00 95.50 99 ASP A C 1
ATOM 751 O O . ASP A 1 99 ? -16.414 6.193 15.224 1.00 95.50 99 ASP A O 1
ATOM 755 N N . ALA A 1 100 ? -15.049 4.556 15.886 1.00 96.94 100 ALA A N 1
ATOM 756 C CA . ALA A 1 100 ? -14.175 5.430 16.671 1.00 96.94 100 ALA A CA 1
ATOM 757 C C . ALA A 1 100 ? -12.695 5.261 16.315 1.00 96.94 100 ALA A C 1
ATOM 759 O O . ALA A 1 100 ? -12.076 4.245 16.609 1.00 96.94 100 ALA A O 1
ATOM 760 N N . TYR A 1 101 ? -12.077 6.325 15.803 1.00 98.00 101 TYR A N 1
ATOM 761 C CA . TYR A 1 101 ? -10.727 6.280 15.239 1.00 98.00 101 TYR A CA 1
ATOM 762 C C . TYR A 1 101 ? -9.802 7.321 15.862 1.00 98.00 101 TYR A C 1
ATOM 764 O O . TYR A 1 101 ? -10.241 8.387 16.302 1.00 98.00 101 TYR A O 1
ATOM 772 N N . SER A 1 102 ? -8.505 7.023 15.867 1.00 96.81 102 SER A N 1
ATOM 773 C CA . SER A 1 102 ? -7.451 7.918 16.338 1.00 96.81 102 SER A CA 1
ATOM 774 C C . SER A 1 102 ? -6.316 8.035 15.328 1.00 96.81 102 SER A C 1
ATOM 776 O O . SER A 1 102 ? -5.992 7.106 14.596 1.00 96.81 102 SER A O 1
ATOM 778 N N . VAL A 1 103 ? -5.701 9.209 15.318 1.00 96.94 103 VAL A N 1
ATOM 779 C CA . VAL A 1 103 ? -4.478 9.556 14.590 1.00 96.94 103 VAL A CA 1
ATOM 780 C C . VAL A 1 103 ? -3.616 10.356 15.561 1.00 96.94 103 VAL A C 1
ATOM 782 O O . VAL A 1 103 ? -4.165 11.020 16.446 1.00 96.94 103 VAL A O 1
ATOM 785 N N . LEU A 1 104 ? -2.289 10.289 15.442 1.00 96.62 104 LEU A N 1
ATOM 786 C CA . LEU A 1 104 ? -1.422 11.078 16.316 1.00 96.62 104 LEU A CA 1
ATOM 787 C C . LEU A 1 104 ? -1.734 12.573 16.157 1.00 96.62 104 LEU A C 1
ATOM 789 O O . LEU A 1 104 ? -1.997 13.029 15.051 1.00 96.62 104 LEU A O 1
ATOM 793 N N . ASP A 1 105 ? -1.711 13.357 17.234 1.00 95.44 105 ASP A N 1
ATOM 794 C CA . ASP A 1 105 ? -2.065 14.777 17.145 1.00 95.44 105 ASP A CA 1
ATOM 795 C C . ASP A 1 105 ? -1.159 15.541 16.156 1.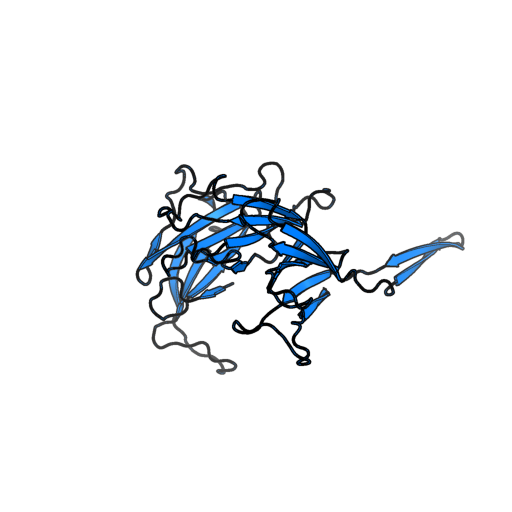00 95.44 105 ASP A C 1
ATOM 797 O O . ASP A 1 105 ? 0.066 15.389 16.121 1.00 95.44 105 ASP A O 1
ATOM 801 N N . SER A 1 106 ? -1.765 16.439 15.377 1.00 92.88 106 SER A N 1
ATOM 802 C CA . SER A 1 106 ? -1.053 17.273 14.405 1.00 92.88 106 SER A CA 1
ATOM 803 C C . SER A 1 106 ? 0.108 18.043 15.042 1.00 92.88 106 SER A C 1
ATOM 805 O O . SER A 1 106 ? -0.079 18.849 15.956 1.00 92.88 106 SER A O 1
ATOM 807 N N . GLY A 1 107 ? 1.306 17.891 14.477 1.00 91.62 107 GLY A N 1
ATOM 808 C CA . GLY A 1 107 ? 2.510 18.594 14.931 1.00 91.62 107 GLY A CA 1
ATOM 809 C C . GLY A 1 107 ? 3.230 17.928 16.104 1.00 91.62 107 GLY A C 1
ATOM 810 O O . GLY A 1 107 ? 4.265 18.443 16.535 1.00 91.62 107 GLY A O 1
ATOM 811 N N . VAL A 1 108 ? 2.734 16.788 16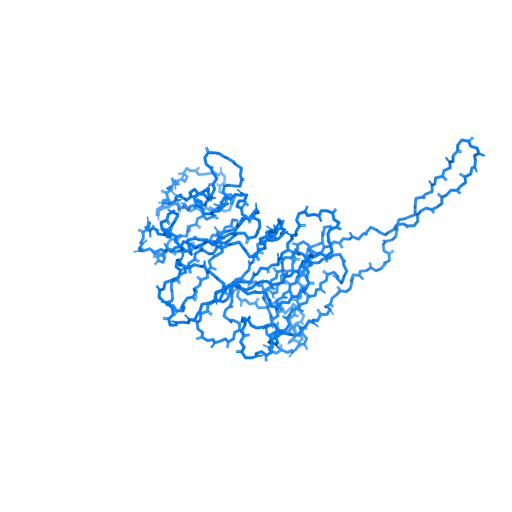.592 1.00 95.94 108 VAL A N 1
ATOM 812 C CA . VAL A 1 108 ? 3.509 15.890 17.453 1.00 95.94 108 VAL A CA 1
ATOM 813 C C . VAL A 1 108 ? 4.630 15.251 16.626 1.00 95.94 108 VAL A C 1
ATOM 815 O O . VAL A 1 108 ? 4.495 15.035 15.417 1.00 95.94 108 VAL A O 1
ATOM 818 N N . VAL A 1 109 ? 5.778 15.024 17.268 1.00 95.88 109 VAL A N 1
ATOM 819 C CA . VAL A 1 109 ? 6.909 14.298 16.669 1.00 95.88 109 VAL A CA 1
ATOM 820 C C . VAL A 1 109 ? 6.424 12.916 16.228 1.00 95.88 109 VAL A C 1
ATOM 822 O O . VAL A 1 109 ? 5.575 12.339 16.890 1.00 95.88 109 VAL A O 1
ATOM 825 N N . ASP A 1 110 ? 6.911 12.440 15.086 1.00 97.38 110 ASP A N 1
ATOM 826 C CA . ASP A 1 110 ? 6.555 11.134 14.516 1.00 97.38 110 ASP A CA 1
ATOM 827 C C . ASP A 1 110 ? 5.070 10.972 14.123 1.00 97.38 110 ASP A C 1
ATOM 829 O O . ASP A 1 110 ? 4.630 9.882 13.786 1.00 97.38 110 ASP A O 1
ATOM 833 N N . SER A 1 111 ? 4.298 12.067 14.043 1.00 97.00 111 SER A N 1
ATOM 834 C CA . SER A 1 111 ? 2.921 12.045 13.496 1.00 97.00 111 SER A CA 1
ATOM 835 C C . SER A 1 111 ? 2.858 11.743 11.997 1.00 97.00 111 SER A C 1
ATOM 837 O O . SER A 1 111 ? 1.796 11.432 11.460 1.00 97.00 111 SER A O 1
ATOM 839 N N . TYR A 1 112 ? 3.985 11.883 11.301 1.00 98.19 112 TYR A N 1
ATOM 840 C CA . TYR A 1 112 ? 4.179 11.460 9.923 1.00 98.19 112 TYR A CA 1
ATOM 841 C C . TYR A 1 112 ? 5.675 11.381 9.611 1.00 98.19 112 TYR A C 1
ATOM 843 O O . TYR A 1 112 ? 6.492 12.097 10.197 1.00 98.19 112 TYR A O 1
ATOM 851 N N . ILE A 1 113 ? 6.022 10.615 8.580 1.00 98.00 113 ILE A N 1
ATOM 852 C CA . ILE A 1 113 ? 7.369 10.584 8.010 1.00 98.00 113 ILE A CA 1
ATOM 853 C C . ILE A 1 113 ? 7.329 10.812 6.505 1.00 98.00 113 ILE A C 1
ATOM 855 O O . ILE A 1 113 ? 6.437 10.349 5.806 1.00 98.00 113 ILE A O 1
ATOM 859 N N . LYS A 1 114 ? 8.333 11.518 5.983 1.00 96.69 114 LYS A N 1
ATOM 860 C CA . LYS A 1 114 ? 8.608 11.608 4.546 1.00 96.69 114 LYS A CA 1
ATOM 861 C C . LYS A 1 114 ? 9.757 10.671 4.215 1.00 96.69 114 LYS A C 1
ATOM 863 O O . LYS A 1 114 ? 10.903 11.030 4.474 1.00 96.69 114 LYS A O 1
ATOM 868 N N . ALA A 1 115 ? 9.464 9.510 3.634 1.00 95.31 115 ALA A N 1
ATOM 869 C CA . ALA A 1 115 ? 10.479 8.504 3.316 1.00 95.31 115 ALA A CA 1
ATOM 870 C C . ALA A 1 115 ? 11.482 9.001 2.259 1.00 95.31 115 ALA A C 1
ATOM 872 O O . ALA A 1 115 ? 12.644 8.595 2.229 1.00 95.31 115 ALA A O 1
ATOM 873 N N . THR A 1 116 ? 11.065 9.938 1.400 1.00 92.62 116 THR A N 1
ATOM 874 C CA . THR A 1 116 ? 11.904 10.456 0.315 1.00 92.62 116 THR A CA 1
ATOM 875 C C . THR A 1 116 ? 12.071 11.978 0.394 1.00 92.62 116 THR A C 1
ATOM 877 O O . THR A 1 116 ? 11.672 12.711 -0.507 1.00 92.62 116 THR A O 1
ATOM 880 N N . PRO A 1 117 ? 12.700 12.548 1.434 1.00 90.06 117 PRO A N 1
ATOM 881 C CA . PRO A 1 117 ? 12.765 14.006 1.593 1.00 90.06 117 PRO A CA 1
ATOM 882 C C . PRO A 1 117 ? 13.568 14.701 0.474 1.00 90.06 117 PRO A C 1
ATOM 884 O O . PRO A 1 117 ? 13.352 15.877 0.191 1.00 90.06 117 PRO A O 1
ATOM 887 N N . ALA A 1 118 ? 14.460 13.972 -0.205 1.00 87.25 118 ALA A N 1
ATOM 888 C CA . ALA A 1 118 ? 15.278 14.488 -1.302 1.00 87.25 118 ALA A CA 1
ATOM 889 C C . ALA A 1 118 ? 14.546 14.588 -2.656 1.00 87.25 118 ALA A C 1
ATOM 891 O O . ALA A 1 118 ? 15.037 15.267 -3.559 1.00 87.25 118 ALA A O 1
ATOM 892 N N . TYR A 1 119 ? 13.405 13.914 -2.830 1.00 86.50 119 TYR A N 1
ATOM 893 C CA . TYR A 1 119 ? 12.656 13.906 -4.088 1.00 86.50 119 TYR A CA 1
ATOM 894 C C . TYR A 1 119 ? 11.175 13.589 -3.872 1.00 86.50 119 TYR A C 1
ATOM 896 O O . TYR A 1 119 ? 10.788 12.903 -2.938 1.00 86.50 119 TYR A O 1
ATOM 904 N N . ASP A 1 120 ? 10.316 14.079 -4.757 1.00 89.00 120 ASP A N 1
ATOM 905 C CA 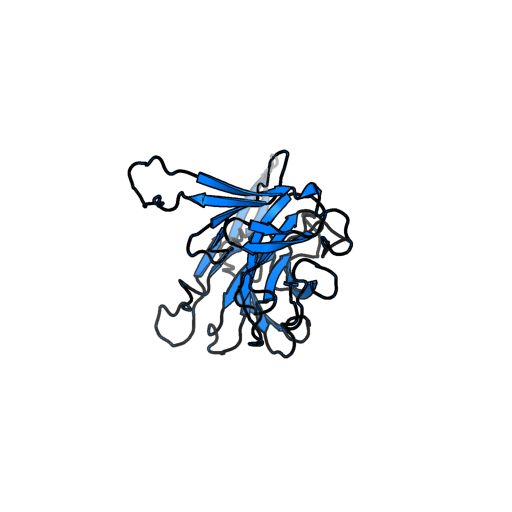. ASP A 1 120 ? 8.873 13.960 -4.564 1.00 89.00 120 ASP A CA 1
ATOM 906 C C . ASP A 1 120 ? 8.329 12.585 -5.006 1.00 89.00 120 ASP A C 1
ATOM 908 O O . ASP A 1 120 ? 7.978 12.391 -6.176 1.00 89.00 120 ASP A O 1
ATOM 912 N N . GLY A 1 121 ? 8.334 11.625 -4.075 1.00 90.69 121 GLY A N 1
ATOM 913 C CA . GLY A 1 121 ? 7.878 10.246 -4.263 1.00 90.69 121 GLY A CA 1
ATOM 914 C C . GLY A 1 121 ? 6.412 9.984 -3.890 1.00 90.69 121 GLY A C 1
ATOM 915 O O . GLY A 1 121 ? 5.776 10.774 -3.188 1.00 90.69 121 GLY A O 1
ATOM 916 N N . VAL A 1 122 ? 5.884 8.853 -4.365 1.00 93.69 122 VAL A N 1
ATOM 917 C CA . VAL A 1 122 ? 4.559 8.273 -4.058 1.00 93.69 122 VAL A CA 1
ATOM 918 C C . VAL A 1 122 ? 4.526 6.802 -4.485 1.00 93.69 122 VAL A C 1
ATOM 920 O O . VAL A 1 122 ? 5.281 6.443 -5.374 1.00 93.69 122 VAL A O 1
ATOM 923 N N . SER A 1 123 ? 3.605 5.966 -3.997 1.00 94.00 123 SER A N 1
ATOM 924 C CA . SER A 1 123 ? 3.222 4.742 -4.726 1.00 94.00 123 SER A CA 1
ATOM 925 C C . SER A 1 123 ? 1.952 4.958 -5.557 1.00 94.00 123 SER A C 1
ATOM 927 O O . SER A 1 123 ? 0.898 5.278 -5.002 1.00 94.00 123 SER A O 1
ATOM 929 N N . LEU A 1 124 ? 2.032 4.799 -6.887 1.00 89.25 124 LEU A N 1
ATOM 930 C CA . LEU A 1 124 ? 0.923 5.104 -7.810 1.00 89.25 124 LEU A CA 1
ATOM 931 C C . LEU A 1 124 ? -0.242 4.109 -7.748 1.00 89.25 124 LEU A C 1
ATOM 933 O O . LEU A 1 124 ? -1.373 4.515 -8.014 1.00 89.25 124 LEU A O 1
ATOM 937 N N . PHE A 1 125 ? 0.022 2.853 -7.385 1.00 88.50 125 PHE A N 1
ATOM 938 C CA . PHE A 1 125 ? -0.995 1.803 -7.229 1.00 88.50 125 PHE A CA 1
ATOM 939 C C . PHE A 1 125 ? -1.077 1.268 -5.800 1.00 88.50 125 PHE A C 1
ATOM 941 O O . PHE A 1 125 ? -1.700 0.241 -5.563 1.00 88.50 125 PHE A O 1
ATOM 948 N N . GLY A 1 126 ? -0.499 2.004 -4.848 1.00 91.81 126 GLY A N 1
ATOM 949 C CA . GLY A 1 126 ? -0.538 1.626 -3.447 1.00 91.81 126 GLY A CA 1
ATOM 950 C C . GLY A 1 126 ? 0.472 0.544 -3.080 1.00 91.81 126 GLY A C 1
ATOM 951 O O . GLY A 1 126 ? 1.563 0.482 -3.646 1.00 91.81 126 GLY A O 1
ATOM 952 N N . GLY A 1 127 ? 0.116 -0.244 -2.087 1.00 95.19 127 GLY A N 1
ATOM 953 C CA . GLY A 1 127 ? 0.910 -1.290 -1.482 1.00 95.19 127 GLY A CA 1
ATOM 954 C C . GLY A 1 127 ? 0.032 -2.438 -1.010 1.00 95.19 127 GLY A C 1
ATOM 955 O O . GLY A 1 127 ? -1.187 -2.446 -1.236 1.00 95.19 127 GLY A O 1
ATOM 956 N N . SER A 1 128 ? 0.657 -3.399 -0.349 1.00 96.00 128 SER A N 1
ATOM 957 C CA . SER A 1 128 ? -0.014 -4.526 0.300 1.00 96.00 128 SER A CA 1
ATOM 958 C C . SER A 1 128 ? 0.677 -4.848 1.615 1.00 96.00 128 SER A C 1
ATOM 960 O O . SER A 1 128 ? 1.882 -4.632 1.735 1.00 96.00 128 SER A O 1
ATOM 962 N N . ALA A 1 129 ? -0.119 -5.317 2.569 1.00 97.25 129 ALA A N 1
ATOM 963 C CA . ALA A 1 129 ? 0.321 -5.763 3.879 1.00 97.25 129 ALA A CA 1
ATOM 964 C C . ALA A 1 129 ? 0.367 -7.292 3.898 1.00 97.25 129 ALA A C 1
ATOM 966 O O . ALA A 1 129 ? -0.495 -7.928 3.276 1.00 97.25 129 ALA A O 1
ATOM 967 N N . PHE A 1 130 ? 1.400 -7.853 4.517 1.00 96.75 130 PHE A N 1
ATOM 968 C CA . PHE A 1 130 ? 1.586 -9.291 4.664 1.00 96.75 130 PHE A CA 1
ATOM 969 C C . PHE A 1 130 ? 2.673 -9.550 5.713 1.00 96.75 130 PHE A C 1
ATOM 971 O O . PHE A 1 130 ? 3.769 -9.028 5.531 1.00 96.75 130 PHE A O 1
ATOM 978 N N . ASP A 1 131 ? 2.385 -10.379 6.716 1.00 96.94 131 ASP A N 1
ATOM 979 C CA . ASP A 1 131 ? 3.372 -11.005 7.615 1.00 96.94 131 ASP A CA 1
ATOM 980 C C . ASP A 1 131 ? 4.367 -11.850 6.796 1.00 96.94 131 ASP A C 1
ATOM 982 O O . ASP A 1 131 ? 4.095 -12.995 6.412 1.00 96.94 131 ASP A O 1
ATOM 986 N N . ILE A 1 132 ? 5.474 -11.239 6.366 1.00 97.31 132 ILE A N 1
ATOM 987 C CA . ILE A 1 132 ? 6.371 -11.830 5.366 1.00 97.31 132 ILE A CA 1
ATOM 988 C C . ILE A 1 132 ? 7.388 -12.779 5.980 1.00 97.31 132 ILE A C 1
ATOM 990 O O . ILE A 1 132 ? 7.920 -13.640 5.258 1.00 97.31 132 ILE A O 1
ATOM 994 N N . ASP A 1 133 ? 7.669 -12.598 7.267 1.00 96.00 133 ASP A N 1
ATOM 995 C CA . ASP A 1 133 ? 8.665 -13.327 8.033 1.00 96.00 133 ASP A CA 1
ATOM 996 C C . ASP A 1 133 ? 8.080 -14.230 9.125 1.00 96.00 133 ASP A C 1
ATOM 998 O O . ASP A 1 133 ? 8.843 -14.954 9.776 1.00 96.00 133 ASP A O 1
ATOM 1002 N N . ASP A 1 134 ? 6.749 -14.314 9.183 1.00 95.50 134 ASP A N 1
ATOM 1003 C CA . ASP A 1 134 ? 5.957 -15.158 10.072 1.00 95.50 134 ASP A CA 1
ATOM 1004 C C . ASP A 1 134 ? 6.190 -14.816 11.561 1.00 95.50 134 ASP A C 1
ATOM 1006 O O . ASP A 1 134 ? 6.232 -15.721 12.414 1.00 95.50 134 ASP A O 1
ATOM 1010 N N . ASP A 1 135 ? 6.395 -13.535 11.887 1.00 94.50 135 ASP A N 1
ATOM 1011 C CA . ASP A 1 135 ? 6.641 -13.061 13.255 1.00 94.50 135 ASP A CA 1
ATOM 1012 C C . ASP A 1 135 ? 5.362 -12.655 14.014 1.00 94.50 135 ASP A C 1
ATOM 1014 O O . ASP A 1 135 ? 5.355 -12.627 15.255 1.00 94.50 135 ASP A O 1
ATOM 1018 N N . GLY A 1 136 ? 4.253 -12.509 13.286 1.00 95.00 136 GLY A N 1
ATOM 1019 C CA . GLY A 1 136 ? 2.915 -12.264 13.805 1.00 95.00 136 GLY A CA 1
ATOM 1020 C C . GLY A 1 136 ? 2.385 -10.848 13.600 1.00 95.00 136 GLY A C 1
ATOM 1021 O O . GLY A 1 136 ? 1.206 -10.656 13.904 1.00 95.00 136 GLY A O 1
ATOM 1022 N N . ASN A 1 137 ? 3.182 -9.899 13.101 1.00 97.06 137 ASN A N 1
ATOM 1023 C CA . ASN A 1 137 ? 2.695 -8.611 12.595 1.00 97.06 137 ASN A CA 1
ATOM 1024 C C . ASN A 1 137 ? 2.713 -8.549 11.064 1.00 97.06 137 ASN A C 1
ATOM 1026 O O . ASN A 1 137 ? 3.341 -9.356 10.396 1.00 97.06 137 ASN A O 1
ATOM 1030 N N . ASP A 1 138 ? 1.961 -7.607 10.498 1.00 98.12 138 ASP A N 1
ATOM 1031 C CA . ASP A 1 138 ? 1.954 -7.354 9.061 1.00 98.12 138 ASP A CA 1
ATOM 1032 C C . ASP A 1 138 ? 2.996 -6.296 8.666 1.00 98.12 138 ASP A C 1
ATOM 1034 O O . ASP A 1 138 ? 2.929 -5.141 9.100 1.00 98.12 138 ASP A O 1
ATOM 1038 N N . GLU A 1 139 ? 3.815 -6.605 7.660 1.00 98.25 139 GLU A N 1
ATOM 1039 C CA . GLU A 1 139 ? 4.658 -5.608 7.002 1.00 98.25 139 GLU A CA 1
ATOM 1040 C C . GLU A 1 139 ? 3.928 -4.971 5.816 1.00 98.25 139 GLU A C 1
ATOM 1042 O O . GLU A 1 139 ? 3.457 -5.640 4.888 1.00 98.25 139 GLU A O 1
ATOM 1047 N N . ALA A 1 140 ? 3.889 -3.639 5.774 1.00 98.44 140 ALA A N 1
ATOM 1048 C CA . ALA A 1 140 ? 3.254 -2.892 4.692 1.00 98.44 140 ALA A CA 1
ATOM 1049 C C . ALA A 1 140 ? 4.268 -2.461 3.619 1.00 98.44 140 ALA A C 1
ATOM 1051 O O . ALA A 1 140 ? 5.077 -1.547 3.807 1.00 98.44 140 ALA A O 1
ATOM 1052 N N . TYR A 1 141 ? 4.182 -3.069 2.434 1.00 98.25 141 TYR A N 1
ATOM 1053 C CA . TYR A 1 141 ? 5.113 -2.826 1.331 1.00 98.25 141 TYR A CA 1
ATOM 1054 C C . TYR A 1 141 ? 4.577 -1.882 0.269 1.00 98.25 141 TYR A C 1
ATOM 1056 O O . TYR A 1 141 ? 3.443 -1.996 -0.191 1.00 98.25 141 TYR A O 1
ATOM 1064 N N . PHE A 1 142 ? 5.456 -1.018 -0.238 1.00 96.94 142 PHE A N 1
ATOM 1065 C CA . PHE A 1 142 ? 5.150 -0.084 -1.316 1.00 96.94 142 PHE A CA 1
ATOM 1066 C C . PHE A 1 142 ? 6.318 0.063 -2.294 1.00 96.94 142 PHE A C 1
ATOM 1068 O O . PHE A 1 142 ? 7.486 -0.022 -1.924 1.00 96.94 142 PHE A O 1
ATOM 1075 N N . THR A 1 143 ? 6.025 0.390 -3.555 1.00 93.81 143 THR A N 1
ATOM 1076 C CA . THR A 1 143 ? 7.055 0.792 -4.531 1.00 93.81 143 THR A CA 1
ATOM 1077 C C . THR A 1 143 ? 7.006 2.287 -4.800 1.00 93.81 143 THR A C 1
ATOM 1079 O O . THR A 1 143 ? 5.940 2.827 -5.100 1.00 93.81 143 THR A O 1
ATOM 1082 N N . SER A 1 144 ? 8.154 2.960 -4.796 1.00 91.56 144 SER A N 1
ATOM 1083 C CA . SER A 1 144 ? 8.215 4.392 -5.080 1.00 91.56 144 SER A CA 1
ATOM 1084 C C . SER A 1 144 ? 8.186 4.708 -6.584 1.00 91.56 144 SER A C 1
ATOM 1086 O O . SER A 1 144 ? 9.005 4.262 -7.391 1.00 91.56 144 SER A O 1
ATOM 1088 N N . TYR A 1 145 ? 7.258 5.571 -6.963 1.00 89.12 145 TYR A N 1
ATOM 1089 C CA . TYR A 1 145 ? 7.263 6.393 -8.161 1.00 89.12 145 TYR A CA 1
ATOM 1090 C C . TYR A 1 145 ? 7.728 7.794 -7.777 1.00 89.12 145 TYR A C 1
ATOM 1092 O O . TYR A 1 145 ? 7.119 8.450 -6.937 1.00 89.12 145 TYR A O 1
ATOM 1100 N N . ASN A 1 146 ? 8.771 8.290 -8.435 1.00 80.62 146 ASN A N 1
ATOM 1101 C CA . ASN A 1 146 ? 9.304 9.619 -8.152 1.00 80.62 146 ASN A CA 1
ATOM 1102 C C . ASN A 1 146 ? 8.915 10.570 -9.284 1.00 80.62 146 ASN A C 1
ATOM 1104 O O . ASN A 1 146 ? 9.162 10.287 -10.452 1.00 80.62 146 ASN A O 1
ATOM 1108 N N . GLY A 1 147 ? 8.289 11.700 -8.949 1.00 55.53 147 GLY A N 1
ATOM 1109 C CA . GLY A 1 147 ? 7.631 12.610 -9.895 1.00 55.53 147 GLY A CA 1
ATOM 1110 C C . GLY A 1 147 ? 8.531 13.337 -10.896 1.00 55.53 147 GLY A C 1
ATOM 1111 O O . GLY A 1 147 ? 8.026 14.041 -11.774 1.00 55.53 147 GLY A O 1
ATOM 1112 N N . ALA A 1 148 ? 9.852 13.171 -10.812 1.00 51.44 148 ALA A N 1
ATOM 1113 C CA . ALA A 1 148 ? 10.755 13.648 -11.845 1.00 51.44 148 ALA A CA 1
ATOM 1114 C C . ALA A 1 148 ? 10.626 12.739 -13.073 1.00 51.44 148 ALA A C 1
ATOM 1116 O O . ALA A 1 148 ? 11.260 11.689 -13.143 1.00 51.44 148 ALA A O 1
ATOM 1117 N N . TRP A 1 149 ? 9.822 13.160 -14.050 1.00 41.53 149 TRP A N 1
ATOM 1118 C CA . TRP A 1 149 ? 9.823 12.611 -15.405 1.00 41.53 149 TRP A CA 1
ATOM 1119 C C . TRP A 1 149 ? 11.254 12.681 -15.974 1.00 41.53 149 TRP A C 1
ATOM 1121 O O . TRP A 1 149 ? 11.656 13.700 -16.532 1.00 41.53 149 TRP A O 1
ATOM 1131 N N . GLY A 1 150 ? 12.045 11.620 -15.774 1.00 40.78 150 GLY A N 1
ATOM 1132 C CA . GLY A 1 150 ? 13.453 11.536 -16.180 1.00 40.78 150 GLY A CA 1
ATOM 1133 C C . GLY A 1 150 ? 14.497 11.461 -15.054 1.00 40.78 150 GLY A C 1
ATOM 1134 O O . GLY A 1 150 ? 15.685 11.550 -15.355 1.00 40.78 150 GLY A O 1
ATOM 1135 N N . GLY A 1 151 ? 14.107 11.302 -13.783 1.00 47.41 151 GLY A N 1
ATOM 1136 C CA . GLY A 1 151 ? 15.044 11.020 -12.687 1.00 47.41 151 GLY A CA 1
ATOM 1137 C C . GLY A 1 151 ? 15.431 9.536 -12.616 1.00 47.41 151 GLY A C 1
ATOM 1138 O O . GLY A 1 151 ? 14.591 8.664 -12.759 1.00 47.41 151 GLY A O 1
ATOM 1139 N N . SER A 1 152 ? 16.702 9.216 -12.364 1.00 52.84 152 SER A N 1
ATOM 1140 C CA . SER A 1 152 ? 17.211 7.827 -12.361 1.00 52.84 152 SER A CA 1
ATOM 1141 C C . SER A 1 152 ? 16.778 6.964 -11.163 1.00 52.84 152 SER A C 1
ATOM 1143 O O . SER A 1 152 ? 17.252 5.840 -11.023 1.00 52.84 152 SER A O 1
ATOM 1145 N N . GLN A 1 153 ? 15.945 7.485 -10.263 1.00 62.97 153 GLN A N 1
ATOM 1146 C CA . GLN A 1 153 ? 15.548 6.828 -9.018 1.00 62.97 153 GLN A CA 1
ATOM 1147 C C . GLN A 1 153 ? 14.059 6.526 -9.120 1.00 62.97 153 GLN A C 1
ATOM 1149 O O . GLN A 1 153 ? 13.243 7.406 -8.883 1.00 62.97 153 GLN A O 1
ATOM 1154 N N . HIS A 1 154 ? 13.701 5.315 -9.529 1.00 76.94 154 HIS A N 1
ATOM 1155 C CA . HIS A 1 154 ? 12.323 4.831 -9.550 1.00 76.94 154 HIS A CA 1
ATOM 1156 C C . HIS A 1 154 ? 12.307 3.378 -9.096 1.00 76.94 154 HIS A C 1
ATOM 1158 O O . HIS A 1 154 ? 13.228 2.620 -9.406 1.00 76.94 154 HIS A O 1
ATOM 1164 N N . GLY A 1 155 ? 11.224 2.992 -8.438 1.00 86.81 155 GLY A N 1
ATOM 1165 C CA . GLY A 1 155 ? 10.913 1.617 -8.095 1.00 86.81 155 GLY A CA 1
ATOM 1166 C C . GLY A 1 155 ? 11.657 1.067 -6.895 1.00 86.81 155 GLY A C 1
ATOM 1167 O O . GLY A 1 155 ? 11.901 -0.137 -6.849 1.00 86.81 155 GLY A O 1
ATOM 1168 N N . ASP A 1 156 ? 12.041 1.942 -5.961 1.00 92.88 156 ASP A N 1
ATOM 1169 C CA . ASP A 1 156 ? 12.536 1.488 -4.666 1.00 92.88 156 ASP A CA 1
ATOM 1170 C C . ASP A 1 156 ? 11.388 0.831 -3.904 1.00 92.88 156 ASP A C 1
ATOM 1172 O O . ASP A 1 156 ? 10.286 1.378 -3.878 1.00 92.88 156 ASP A O 1
ATOM 1176 N N . VAL A 1 157 ? 11.652 -0.325 -3.306 1.00 95.56 157 VAL A N 1
ATOM 1177 C CA . VAL A 1 157 ? 10.703 -1.007 -2.426 1.00 95.56 157 VAL A CA 1
ATOM 1178 C C . VAL A 1 157 ? 10.941 -0.504 -1.015 1.00 95.56 157 VAL A C 1
ATOM 1180 O O . VAL A 1 157 ? 12.084 -0.498 -0.547 1.00 95.56 157 VAL A O 1
ATOM 1183 N N . TRP A 1 158 ? 9.864 -0.060 -0.389 1.00 97.31 158 TRP A N 1
ATOM 1184 C CA . TRP A 1 158 ? 9.818 0.389 0.989 1.00 97.31 158 TRP A CA 1
ATOM 1185 C C . TRP A 1 158 ? 8.923 -0.546 1.779 1.00 97.31 158 TRP A C 1
ATOM 1187 O O . TRP A 1 158 ? 7.918 -1.011 1.242 1.00 97.31 158 TRP A O 1
ATOM 1197 N N . VAL A 1 159 ? 9.306 -0.788 3.020 1.00 98.56 159 VAL A N 1
ATOM 1198 C CA . VAL A 1 159 ? 8.525 -1.514 4.011 1.00 98.56 159 VAL A CA 1
ATOM 1199 C C . VAL A 1 159 ? 8.236 -0.578 5.174 1.00 98.56 159 VAL A C 1
ATOM 1201 O O . VAL A 1 159 ? 9.050 0.301 5.484 1.00 98.56 159 VAL A O 1
ATOM 1204 N N . ILE A 1 160 ? 7.053 -0.731 5.747 1.00 98.69 160 ILE A N 1
ATOM 1205 C CA . ILE A 1 160 ? 6.690 -0.198 7.050 1.00 98.69 160 ILE A CA 1
ATOM 1206 C C . ILE A 1 160 ? 6.486 -1.412 7.936 1.00 98.69 160 ILE A C 1
ATOM 1208 O O . ILE A 1 160 ? 5.657 -2.257 7.609 1.00 98.69 160 ILE A O 1
ATOM 1212 N N . ASP A 1 161 ? 7.287 -1.482 8.982 1.00 98.00 161 ASP A N 1
ATOM 1213 C CA . ASP A 1 161 ? 7.465 -2.649 9.832 1.00 98.00 161 ASP A CA 1
ATOM 1214 C C . ASP A 1 161 ? 7.580 -2.160 11.278 1.00 98.00 161 ASP A C 1
ATOM 1216 O O . ASP A 1 161 ? 8.262 -1.164 11.553 1.00 98.00 161 ASP A O 1
ATOM 1220 N N . TYR A 1 162 ? 6.842 -2.803 12.168 1.00 97.50 162 TYR A N 1
ATOM 1221 C CA . TYR A 1 162 ? 6.800 -2.512 13.593 1.00 97.50 162 TYR A CA 1
ATOM 1222 C C . TYR A 1 162 ? 7.056 -3.827 14.310 1.00 97.50 162 TYR A C 1
ATOM 1224 O O . TYR A 1 162 ? 6.430 -4.824 13.993 1.00 97.50 162 TYR A O 1
ATOM 1232 N N . ASP A 1 163 ? 7.909 -3.821 15.334 1.00 89.12 163 ASP A N 1
ATOM 1233 C CA . ASP A 1 163 ? 8.036 -5.005 16.181 1.00 89.12 163 ASP A CA 1
ATOM 1234 C C . ASP A 1 163 ? 6.662 -5.330 16.808 1.00 89.12 163 ASP A C 1
ATOM 1236 O O . ASP A 1 163 ? 6.022 -4.433 17.359 1.00 89.12 163 ASP A O 1
ATOM 1240 N N . ALA A 1 164 ? 6.268 -6.605 16.900 1.00 83.00 164 ALA A N 1
ATOM 1241 C CA . ALA A 1 164 ? 5.057 -7.029 17.631 1.00 83.00 164 ALA A CA 1
ATOM 1242 C C . ALA A 1 164 ? 4.979 -6.546 19.102 1.00 83.00 164 ALA A C 1
ATOM 1244 O O . ALA A 1 164 ? 3.941 -6.606 19.764 1.00 83.00 164 ALA A O 1
ATOM 1245 N N . ALA A 1 165 ? 6.102 -6.105 19.680 1.00 85.31 165 ALA A N 1
ATOM 1246 C CA . ALA A 1 165 ? 6.147 -5.515 21.017 1.00 85.31 165 ALA A CA 1
ATOM 1247 C C . ALA A 1 165 ? 5.836 -4.005 21.040 1.00 85.31 165 ALA A C 1
ATOM 1249 O O . ALA A 1 165 ? 5.690 -3.441 22.133 1.00 85.31 165 ALA A O 1
ATOM 1250 N N . ASP A 1 166 ? 5.771 -3.348 19.882 1.00 90.75 166 ASP A N 1
ATOM 1251 C CA . ASP A 1 166 ? 5.427 -1.941 19.767 1.00 90.75 166 ASP A CA 1
ATOM 1252 C C . ASP A 1 166 ? 3.924 -1.735 19.990 1.00 90.75 166 ASP A C 1
ATOM 1254 O O . ASP A 1 166 ? 3.049 -2.352 19.389 1.00 90.75 166 ASP A O 1
ATOM 1258 N N . THR A 1 167 ? 3.615 -0.838 20.917 1.00 89.44 167 THR A N 1
ATOM 1259 C CA . THR A 1 167 ? 2.233 -0.508 21.287 1.00 89.44 167 THR A CA 1
ATOM 1260 C C . THR A 1 167 ? 1.814 0.863 20.768 1.00 89.44 167 THR A C 1
ATOM 1262 O O . THR A 1 167 ? 0.651 1.233 20.922 1.00 89.44 167 THR A O 1
ATOM 1265 N N . ASP A 1 168 ? 2.735 1.620 20.164 1.00 94.88 168 ASP A N 1
ATOM 1266 C CA . ASP A 1 168 ? 2.497 2.949 19.604 1.00 94.88 168 ASP A CA 1
ATOM 1267 C C . ASP A 1 168 ? 2.538 2.929 18.071 1.00 94.88 168 ASP A C 1
ATOM 1269 O O . ASP A 1 168 ? 3.340 3.593 17.415 1.00 94.88 168 ASP A O 1
ATOM 1273 N N . VAL A 1 169 ? 1.583 2.206 17.491 1.00 95.62 169 VAL A N 1
ATOM 1274 C CA . VAL A 1 169 ? 1.375 2.097 16.038 1.00 95.62 169 VAL A CA 1
ATOM 1275 C C . VAL A 1 169 ? 1.012 3.427 15.356 1.00 95.62 169 VAL A C 1
ATOM 1277 O O . VAL A 1 169 ? 0.998 3.516 14.129 1.00 95.62 169 VAL A O 1
ATOM 1280 N N . LEU A 1 170 ? 0.713 4.490 16.115 1.00 97.38 170 LEU A N 1
ATOM 1281 C CA . LEU A 1 170 ? 0.421 5.820 15.566 1.00 97.38 170 LEU A CA 1
ATOM 1282 C C . LEU A 1 170 ? 1.678 6.663 15.328 1.00 97.38 170 LEU A C 1
ATOM 1284 O O . LEU A 1 170 ? 1.652 7.547 14.466 1.00 97.38 170 LEU A O 1
ATOM 1288 N N . SER A 1 171 ? 2.761 6.402 16.061 1.00 97.50 171 SER A N 1
ATOM 1289 C CA . SER A 1 171 ? 4.058 7.037 15.830 1.00 97.50 171 SER A CA 1
ATOM 1290 C C . SER A 1 171 ? 4.773 6.354 14.670 1.00 97.50 171 SER A C 1
ATOM 1292 O O . SER A 1 171 ? 4.999 5.149 14.690 1.00 97.50 171 SER A O 1
ATOM 1294 N N . ILE A 1 172 ? 5.166 7.110 13.645 1.00 98.12 172 ILE A N 1
ATOM 1295 C CA . ILE A 1 172 ? 5.871 6.597 12.467 1.00 98.12 172 ILE A CA 1
ATOM 1296 C C . ILE A 1 172 ? 7.128 7.417 12.177 1.00 98.12 172 ILE A C 1
ATOM 1298 O O . ILE A 1 172 ? 7.089 8.636 11.986 1.00 98.12 172 ILE A O 1
ATOM 1302 N N . ASN A 1 173 ? 8.273 6.741 12.135 1.00 97.19 173 ASN A N 1
ATOM 1303 C CA . ASN A 1 173 ? 9.570 7.387 11.974 1.00 97.19 173 ASN A CA 1
ATOM 1304 C C . ASN A 1 173 ? 10.571 6.483 11.226 1.00 97.19 173 ASN A C 1
ATOM 1306 O O . ASN A 1 173 ? 10.190 5.546 10.527 1.00 97.19 173 ASN A O 1
ATOM 1310 N N . SER A 1 174 ? 11.861 6.827 11.287 1.00 96.44 174 SER A N 1
ATOM 1311 C CA . SER A 1 174 ? 12.919 6.108 10.566 1.00 96.44 174 SER A CA 1
ATOM 1312 C C . SER A 1 174 ? 13.216 4.713 11.105 1.00 96.44 174 SER A C 1
ATOM 1314 O O . SER A 1 174 ? 13.932 3.975 10.436 1.00 96.44 174 SER A O 1
ATOM 1316 N N . ASP A 1 175 ? 12.716 4.380 12.290 1.00 96.19 175 ASP A N 1
ATOM 1317 C CA . ASP A 1 175 ? 12.863 3.053 12.878 1.00 96.19 175 ASP A CA 1
ATOM 1318 C C . ASP A 1 175 ? 11.812 2.087 12.309 1.00 96.19 175 ASP A C 1
ATOM 1320 O O . ASP A 1 175 ? 12.063 0.890 12.299 1.00 96.19 175 ASP A O 1
ATOM 1324 N N . HIS A 1 176 ? 10.711 2.601 11.738 1.00 98.00 176 HIS A N 1
ATOM 1325 C CA . HIS A 1 176 ? 9.635 1.790 11.144 1.00 98.00 176 HIS A CA 1
ATOM 1326 C C . HIS A 1 176 ? 9.666 1.755 9.609 1.00 98.00 176 HIS A C 1
ATOM 1328 O O . HIS A 1 176 ? 9.160 0.825 8.995 1.00 98.00 176 HIS A O 1
ATOM 1334 N N . VAL A 1 177 ? 10.211 2.786 8.946 1.00 98.31 177 VAL A N 1
ATOM 1335 C CA . VAL A 1 177 ? 10.102 2.938 7.480 1.00 98.31 177 VAL A CA 1
ATOM 1336 C C . VAL A 1 177 ? 11.442 2.748 6.780 1.00 98.31 177 VAL A C 1
ATOM 1338 O O . VAL A 1 177 ? 12.285 3.652 6.758 1.00 98.31 177 VAL A O 1
ATOM 1341 N N . HIS A 1 178 ? 11.599 1.611 6.098 1.00 97.75 178 HIS A N 1
ATOM 1342 C CA . HIS A 1 178 ? 12.878 1.182 5.527 1.00 97.75 178 HIS A CA 1
ATOM 1343 C C . HIS A 1 178 ? 12.817 0.975 4.021 1.00 97.75 178 HIS A C 1
ATOM 1345 O O . HIS A 1 178 ? 11.849 0.464 3.466 1.00 97.75 178 HIS A O 1
ATOM 1351 N N . LYS A 1 179 ? 13.897 1.338 3.326 1.00 96.25 179 LYS A N 1
ATOM 1352 C CA . LYS A 1 179 ? 14.093 0.966 1.921 1.00 96.25 179 LYS A CA 1
ATOM 1353 C C . LYS A 1 179 ? 14.807 -0.376 1.864 1.00 96.25 179 LYS A C 1
ATOM 1355 O O . LYS A 1 179 ? 15.969 -0.446 2.250 1.00 96.25 179 LYS A O 1
ATOM 1360 N N . VAL A 1 180 ? 14.182 -1.370 1.243 1.00 97.31 180 VAL A N 1
ATOM 1361 C CA . VAL A 1 180 ? 14.668 -2.762 1.238 1.00 97.31 180 VAL A CA 1
ATOM 1362 C C . VAL A 1 180 ? 15.158 -3.246 -0.125 1.00 97.31 180 VAL A C 1
ATOM 1364 O O . VAL A 1 180 ? 15.880 -4.231 -0.233 1.00 97.31 180 VAL A O 1
ATOM 1367 N N . GLY A 1 181 ? 14.852 -2.530 -1.207 1.00 95.00 181 GLY A N 1
ATOM 1368 C CA . GLY A 1 181 ? 15.359 -2.920 -2.520 1.00 95.00 181 GLY A CA 1
ATOM 1369 C C . GLY A 1 181 ? 14.841 -2.077 -3.670 1.00 95.00 181 GLY A C 1
ATOM 1370 O O . GLY A 1 181 ? 14.469 -0.918 -3.490 1.00 95.00 181 GLY A O 1
ATOM 1371 N N . ASN A 1 182 ? 14.866 -2.648 -4.878 1.00 92.50 182 ASN A N 1
ATOM 1372 C CA . ASN A 1 182 ? 14.371 -1.993 -6.089 1.00 92.50 182 ASN A CA 1
ATOM 1373 C C . ASN A 1 182 ? 13.899 -3.007 -7.149 1.00 92.50 182 ASN A C 1
ATOM 1375 O O . ASN A 1 182 ? 14.717 -3.691 -7.776 1.00 92.50 182 ASN A O 1
ATOM 1379 N N . THR A 1 183 ? 12.595 -3.075 -7.406 1.00 86.69 183 THR A N 1
ATOM 1380 C CA . THR A 1 183 ? 11.985 -4.063 -8.321 1.00 86.69 183 THR A CA 1
ATOM 1381 C C . THR A 1 183 ? 11.251 -3.428 -9.482 1.00 86.69 183 THR A C 1
ATOM 1383 O O . THR A 1 183 ? 11.385 -3.885 -10.613 1.00 86.69 183 THR A O 1
ATOM 1386 N N . GLY A 1 184 ? 10.549 -2.328 -9.270 1.00 82.62 184 GLY A N 1
ATOM 1387 C CA . GLY A 1 184 ? 9.696 -1.758 -10.298 1.00 82.62 184 GLY A CA 1
ATOM 1388 C C . GLY A 1 184 ? 8.907 -0.585 -9.764 1.00 82.62 184 GLY A C 1
ATOM 1389 O O . GLY A 1 184 ? 8.849 -0.349 -8.569 1.00 82.62 184 GLY A O 1
ATOM 1390 N N . THR A 1 185 ? 8.364 0.196 -10.682 1.00 86.19 185 THR A N 1
ATOM 1391 C CA . THR A 1 185 ? 7.752 1.496 -10.406 1.00 86.19 185 THR A CA 1
ATOM 1392 C C . THR A 1 185 ? 6.303 1.380 -9.931 1.00 86.19 185 THR A C 1
ATOM 1394 O O . THR A 1 185 ? 5.778 2.302 -9.310 1.00 86.19 185 THR A O 1
ATOM 1397 N N . PHE A 1 186 ? 5.656 0.268 -10.263 1.00 89.75 186 PHE A N 1
ATOM 1398 C CA . PHE A 1 186 ? 4.253 0.006 -10.005 1.00 89.75 186 PHE A CA 1
ATOM 1399 C C . PHE A 1 186 ? 4.152 -1.190 -9.073 1.00 89.75 186 PHE A C 1
ATOM 1401 O O . PHE A 1 186 ? 4.616 -2.272 -9.434 1.00 89.75 186 PHE A O 1
ATOM 1408 N N . PHE A 1 187 ? 3.571 -0.998 -7.893 1.00 93.25 187 PHE A N 1
ATOM 1409 C CA . PHE A 1 187 ? 3.396 -2.091 -6.950 1.00 93.25 187 PHE A CA 1
ATOM 1410 C C . PHE A 1 187 ? 2.495 -3.154 -7.583 1.00 93.25 187 PHE A C 1
ATOM 1412 O O . PHE A 1 187 ? 1.528 -2.823 -8.276 1.00 93.25 187 PHE A O 1
ATOM 1419 N N . GLY A 1 188 ? 2.882 -4.414 -7.418 1.00 93.69 188 GLY A N 1
ATOM 1420 C CA . GLY A 1 188 ? 2.128 -5.567 -7.874 1.00 93.69 188 GLY A CA 1
ATOM 1421 C C . GLY A 1 188 ? 1.291 -6.136 -6.740 1.00 93.69 188 GLY A C 1
ATOM 1422 O O . GLY A 1 188 ? 0.293 -5.544 -6.347 1.00 93.69 188 GLY A O 1
ATOM 1423 N N . ASP A 1 189 ? 1.721 -7.290 -6.254 1.00 95.12 189 ASP A N 1
ATOM 1424 C CA . ASP A 1 189 ? 1.083 -8.071 -5.197 1.00 95.12 189 ASP A CA 1
ATOM 1425 C C . ASP A 1 189 ? 2.187 -8.811 -4.428 1.00 95.12 189 ASP A C 1
ATOM 1427 O O . ASP A 1 189 ? 3.334 -8.875 -4.899 1.00 95.12 189 ASP A O 1
ATOM 1431 N N . ILE A 1 190 ? 1.845 -9.380 -3.277 1.00 96.06 190 ILE A N 1
ATOM 1432 C CA . ILE A 1 190 ? 2.722 -10.281 -2.524 1.00 96.06 190 ILE A CA 1
ATOM 1433 C C . ILE A 1 190 ? 2.230 -11.710 -2.749 1.00 96.06 190 ILE A C 1
ATOM 1435 O O . ILE A 1 190 ? 1.032 -11.986 -2.769 1.00 96.06 190 ILE A O 1
ATOM 1439 N N . GLY A 1 191 ? 3.141 -12.642 -3.004 1.00 95.44 191 GLY A N 1
ATOM 1440 C CA . GLY A 1 191 ? 2.763 -14.039 -3.200 1.00 95.44 191 GLY A CA 1
ATOM 1441 C C . GLY A 1 191 ? 3.946 -14.984 -3.162 1.00 95.44 191 GLY A C 1
ATOM 1442 O O . GLY A 1 191 ? 5.092 -14.557 -3.075 1.00 95.44 191 GLY A O 1
ATOM 1443 N N . SER A 1 192 ? 3.668 -16.276 -3.261 1.00 95.25 192 SER A N 1
ATOM 1444 C CA . SER A 1 192 ? 4.666 -17.343 -3.164 1.00 95.25 192 SER A CA 1
ATOM 1445 C C . SER A 1 192 ? 4.457 -18.393 -4.256 1.00 95.25 192 SER A C 1
ATOM 1447 O O . SER A 1 192 ? 3.516 -18.302 -5.044 1.00 95.25 192 SER A O 1
ATOM 1449 N N . GLY A 1 193 ? 5.347 -19.382 -4.363 1.00 92.62 193 GLY A N 1
ATOM 1450 C CA . GLY A 1 193 ? 5.102 -20.591 -5.163 1.00 92.62 193 GLY A CA 1
ATOM 1451 C C . GLY A 1 193 ? 5.308 -20.494 -6.674 1.00 92.62 193 GLY A C 1
ATOM 1452 O O . GLY A 1 193 ? 5.303 -21.534 -7.326 1.00 92.62 193 GLY A O 1
ATOM 1453 N N . TYR A 1 194 ? 5.526 -19.312 -7.260 1.00 90.69 194 TYR A N 1
ATOM 1454 C CA . TYR A 1 194 ? 5.542 -19.190 -8.729 1.00 90.69 194 TYR A CA 1
ATOM 1455 C C . TYR A 1 194 ? 6.701 -19.920 -9.428 1.00 90.69 194 TYR A C 1
ATOM 1457 O O . TYR A 1 194 ? 6.591 -20.348 -10.576 1.00 90.69 194 TYR A O 1
ATOM 1465 N N . ASP A 1 195 ? 7.835 -20.069 -8.743 1.00 89.94 195 ASP A N 1
ATOM 1466 C CA . ASP A 1 195 ? 8.984 -20.853 -9.201 1.00 89.94 195 ASP A CA 1
ATOM 1467 C C . ASP A 1 195 ? 9.083 -22.214 -8.491 1.00 89.94 195 ASP A C 1
ATOM 1469 O O . ASP A 1 195 ? 10.091 -22.914 -8.617 1.00 89.94 195 ASP A O 1
ATOM 1473 N N . GLY A 1 196 ? 8.030 -22.611 -7.768 1.00 88.00 196 GLY A N 1
ATOM 1474 C CA . GLY A 1 196 ? 7.997 -23.786 -6.897 1.00 88.00 196 GLY A CA 1
ATOM 1475 C C . GLY A 1 196 ? 8.699 -23.589 -5.547 1.00 88.00 196 GLY A C 1
ATOM 1476 O O . GLY A 1 196 ? 8.760 -24.538 -4.765 1.00 88.00 196 GLY A O 1
ATOM 1477 N N . SER A 1 197 ? 9.240 -22.397 -5.262 1.00 90.75 197 SER A N 1
ATOM 1478 C CA . SER A 1 197 ? 9.739 -22.035 -3.930 1.00 90.75 197 SER A CA 1
ATOM 1479 C C . SER A 1 197 ? 8.588 -21.708 -2.979 1.00 90.75 197 SER A C 1
ATOM 1481 O O . SER A 1 197 ? 7.566 -21.168 -3.392 1.00 90.75 197 SER A O 1
ATOM 1483 N N . THR A 1 198 ? 8.780 -21.953 -1.685 1.00 90.62 198 THR A N 1
ATOM 1484 C CA . THR A 1 198 ? 7.861 -21.489 -0.635 1.00 90.62 198 THR A CA 1
ATOM 1485 C C . THR A 1 198 ? 8.134 -20.051 -0.198 1.00 90.62 198 THR A C 1
ATOM 1487 O O . THR A 1 198 ? 7.406 -19.541 0.642 1.00 90.62 198 THR A O 1
ATOM 1490 N N . SER A 1 199 ? 9.178 -19.405 -0.726 1.00 95.25 199 SER A N 1
ATOM 1491 C CA . SER A 1 199 ? 9.506 -18.015 -0.400 1.00 95.25 199 SER A CA 1
ATOM 1492 C C . SER A 1 199 ? 8.390 -17.054 -0.799 1.00 95.25 199 SER A C 1
ATOM 1494 O O . SER A 1 199 ? 7.729 -17.239 -1.825 1.00 95.25 199 SER A O 1
ATOM 1496 N N . ASN A 1 200 ? 8.253 -15.990 -0.013 1.00 97.06 200 ASN A N 1
ATOM 1497 C CA . ASN A 1 200 ? 7.400 -14.855 -0.326 1.00 97.06 200 ASN A CA 1
ATOM 1498 C C . ASN A 1 200 ? 8.122 -13.891 -1.275 1.00 97.06 200 ASN A C 1
ATOM 1500 O O . ASN A 1 200 ? 9.344 -13.711 -1.220 1.00 97.06 200 ASN A O 1
ATOM 1504 N N . TYR A 1 201 ? 7.354 -13.276 -2.167 1.00 97.25 201 TYR A N 1
ATOM 1505 C CA . TYR A 1 201 ? 7.843 -12.390 -3.209 1.00 97.25 201 TYR A CA 1
ATOM 1506 C C . TYR A 1 201 ? 7.017 -11.116 -3.271 1.00 97.25 201 TYR A C 1
ATOM 1508 O O . TYR A 1 201 ? 5.799 -11.168 -3.416 1.00 97.25 201 TYR A O 1
ATOM 1516 N N . ILE A 1 202 ? 7.700 -9.975 -3.278 1.00 97.25 202 ILE A N 1
ATOM 1517 C CA . ILE A 1 202 ? 7.084 -8.663 -3.494 1.00 97.25 202 ILE A CA 1
ATOM 1518 C C . ILE A 1 202 ? 7.222 -8.321 -4.974 1.00 97.25 202 ILE A C 1
ATOM 1520 O O . ILE A 1 202 ? 8.304 -7.930 -5.435 1.00 97.25 202 ILE A O 1
ATOM 1524 N N . PHE A 1 203 ? 6.147 -8.495 -5.739 1.00 96.31 203 PHE A N 1
ATOM 1525 C CA . PHE A 1 203 ? 6.154 -8.257 -7.180 1.00 96.31 203 PHE A CA 1
ATOM 1526 C C . PHE A 1 203 ? 5.950 -6.782 -7.510 1.00 96.31 203 PHE A C 1
ATOM 1528 O O . PHE A 1 203 ? 5.167 -6.073 -6.884 1.00 96.31 203 PHE A O 1
ATOM 1535 N N . ALA A 1 204 ? 6.617 -6.324 -8.567 1.00 93.38 204 ALA A N 1
ATOM 1536 C CA . ALA A 1 204 ? 6.421 -4.991 -9.109 1.00 93.38 204 ALA A CA 1
ATOM 1537 C C . ALA A 1 204 ? 6.474 -4.984 -10.636 1.00 93.38 204 ALA A C 1
ATOM 1539 O O . ALA A 1 204 ? 7.259 -5.694 -11.274 1.00 93.38 204 ALA A O 1
ATOM 1540 N N . GLY A 1 205 ? 5.657 -4.111 -11.215 1.00 90.00 205 GLY A N 1
ATOM 1541 C CA . GLY A 1 205 ? 5.631 -3.794 -12.629 1.00 90.00 205 GLY A CA 1
ATOM 1542 C C . GLY A 1 205 ? 6.528 -2.615 -12.998 1.00 90.00 205 GLY A C 1
ATOM 1543 O O . GLY A 1 205 ? 6.681 -1.650 -12.244 1.00 90.00 205 GLY A O 1
ATOM 1544 N N . ARG A 1 206 ? 7.117 -2.650 -14.197 1.00 85.06 206 ARG A N 1
ATOM 1545 C CA . ARG A 1 206 ? 7.748 -1.483 -14.846 1.00 85.06 206 ARG A CA 1
ATOM 1546 C C . ARG A 1 206 ? 7.857 -1.684 -16.358 1.00 85.06 206 ARG A C 1
ATOM 1548 O O . ARG A 1 206 ? 7.318 -2.631 -16.920 1.00 85.06 206 ARG A O 1
ATOM 1555 N N . GLY A 1 207 ? 8.576 -0.781 -17.026 1.00 80.06 207 GLY A N 1
ATOM 1556 C CA . GLY A 1 207 ? 8.873 -0.908 -18.452 1.00 80.06 207 GLY A CA 1
ATOM 1557 C C . GLY A 1 207 ? 9.677 -2.172 -18.784 1.00 80.06 207 GLY A C 1
ATOM 1558 O O . GLY A 1 207 ? 9.219 -2.973 -19.586 1.00 80.06 207 GLY A O 1
ATOM 1559 N N . ARG A 1 208 ? 10.882 -2.347 -18.209 1.00 80.44 208 ARG A N 1
ATOM 1560 C CA . ARG A 1 208 ? 11.768 -3.515 -18.445 1.00 80.44 208 ARG A CA 1
ATOM 1561 C C . ARG A 1 208 ? 12.724 -3.784 -17.280 1.00 80.44 208 ARG A C 1
ATOM 1563 O O . ARG A 1 208 ? 13.418 -2.826 -16.930 1.00 80.44 208 ARG A O 1
ATOM 1570 N N . PRO A 1 209 ? 12.830 -5.004 -16.718 1.00 87.25 209 PRO A N 1
ATOM 1571 C CA . PRO A 1 209 ? 11.925 -6.132 -16.968 1.00 87.25 209 PRO A CA 1
ATOM 1572 C C . PRO A 1 209 ? 10.480 -5.704 -16.704 1.00 87.25 209 PRO A C 1
ATOM 1574 O O . PRO A 1 209 ? 10.265 -4.810 -15.888 1.00 87.25 209 PRO A O 1
ATOM 1577 N N . ASN A 1 210 ? 9.506 -6.259 -17.426 1.00 89.88 210 ASN A N 1
ATOM 1578 C CA . ASN A 1 210 ? 8.109 -5.903 -17.199 1.00 89.88 210 ASN A CA 1
ATOM 1579 C C . ASN A 1 210 ? 7.665 -6.267 -15.783 1.00 89.88 210 ASN A C 1
ATOM 1581 O O . ASN A 1 210 ? 7.011 -5.451 -15.143 1.00 89.88 210 ASN A O 1
ATOM 1585 N N . VAL A 1 211 ? 8.079 -7.434 -15.287 1.00 93.25 211 VAL A N 1
ATOM 1586 C CA . VAL A 1 211 ? 7.848 -7.874 -13.908 1.00 93.25 211 VAL A CA 1
ATOM 1587 C C . VAL A 1 211 ? 9.183 -8.225 -13.267 1.00 93.25 211 VAL A C 1
ATOM 1589 O O . VAL A 1 211 ? 9.977 -8.977 -13.837 1.00 93.25 211 VAL A O 1
ATOM 1592 N N . SER A 1 212 ? 9.431 -7.681 -12.082 1.00 94.56 212 SER A N 1
ATOM 1593 C CA . SER A 1 212 ? 10.514 -8.104 -11.183 1.00 94.56 212 SER A CA 1
ATOM 1594 C C . SER A 1 212 ? 9.939 -8.352 -9.791 1.00 94.56 212 SER A C 1
ATOM 1596 O O . SER A 1 212 ? 8.863 -7.844 -9.482 1.00 94.56 212 SER A O 1
ATOM 1598 N N . ALA A 1 213 ? 10.664 -9.076 -8.946 1.00 96.44 213 ALA A N 1
ATOM 1599 C CA . ALA A 1 213 ? 10.273 -9.321 -7.563 1.00 96.44 213 ALA A CA 1
ATOM 1600 C C . ALA A 1 213 ? 11.457 -9.208 -6.599 1.00 96.44 213 ALA A C 1
ATOM 1602 O O . ALA A 1 213 ? 12.607 -9.370 -7.016 1.00 96.44 213 ALA A O 1
ATOM 1603 N N . LEU A 1 214 ? 11.175 -8.927 -5.327 1.00 97.62 214 LEU A N 1
ATOM 1604 C CA . LEU A 1 214 ? 12.094 -9.203 -4.225 1.00 97.62 214 LEU A CA 1
ATOM 1605 C C . LEU A 1 214 ? 11.655 -10.516 -3.590 1.00 97.62 214 LEU A C 1
ATOM 1607 O O . LEU A 1 214 ? 10.544 -10.585 -3.087 1.00 97.62 214 LEU A O 1
ATOM 1611 N N . GLU A 1 215 ? 12.504 -11.535 -3.646 1.00 97.94 215 GLU A N 1
ATOM 1612 C CA . GLU A 1 215 ? 12.371 -12.758 -2.852 1.00 97.94 215 GLU A CA 1
ATOM 1613 C C . GLU A 1 215 ? 12.819 -12.468 -1.428 1.00 97.94 215 GLU A C 1
ATOM 1615 O O . GLU A 1 215 ? 13.966 -12.051 -1.249 1.00 97.94 215 GLU A O 1
ATOM 1620 N N . TYR A 1 216 ? 11.960 -12.706 -0.443 1.00 98.31 216 TYR A N 1
ATOM 1621 C CA . TYR A 1 216 ? 12.362 -12.661 0.954 1.00 98.31 216 TYR A CA 1
ATOM 1622 C C . TYR A 1 216 ? 13.153 -13.924 1.319 1.00 98.31 216 TYR A C 1
ATOM 1624 O O . TYR A 1 216 ? 12.711 -15.054 1.089 1.00 98.31 216 TYR A O 1
ATOM 1632 N N . ILE A 1 217 ? 14.355 -13.721 1.854 1.00 97.62 217 ILE A N 1
ATOM 1633 C CA . ILE A 1 217 ? 15.286 -14.775 2.283 1.00 97.62 217 ILE A CA 1
ATOM 1634 C C . ILE A 1 217 ? 15.642 -14.679 3.772 1.00 97.62 217 ILE A C 1
ATOM 1636 O O . ILE A 1 217 ? 16.466 -15.461 4.253 1.00 97.62 217 ILE A O 1
ATOM 1640 N N . GLY A 1 218 ? 15.038 -13.731 4.492 1.00 97.00 218 GLY A N 1
ATOM 1641 C CA . GLY A 1 218 ? 15.268 -13.521 5.913 1.00 97.00 218 GLY A CA 1
ATOM 1642 C C . GLY A 1 218 ? 16.619 -12.895 6.270 1.00 97.00 218 GLY A C 1
ATOM 1643 O O . GLY A 1 218 ? 17.458 -12.615 5.406 1.00 97.00 218 GLY A O 1
ATOM 1644 N N . PRO A 1 219 ? 16.861 -12.640 7.563 1.00 96.25 219 PRO A N 1
ATOM 1645 C CA . PRO A 1 219 ? 15.932 -12.886 8.664 1.00 96.25 219 PRO A CA 1
ATOM 1646 C C . PRO A 1 219 ? 15.045 -11.690 9.037 1.00 96.25 219 PRO A C 1
ATOM 1648 O O . PRO A 1 219 ? 14.227 -11.872 9.918 1.00 96.25 219 PRO A O 1
ATOM 1651 N N . ASP A 1 220 ? 15.266 -10.504 8.467 1.00 97.12 220 ASP A N 1
ATOM 1652 C CA . ASP A 1 220 ? 14.664 -9.255 8.945 1.00 97.12 220 ASP A CA 1
ATOM 1653 C C . ASP A 1 220 ? 14.070 -8.482 7.751 1.00 97.12 220 ASP A C 1
ATOM 1655 O O . ASP A 1 220 ? 14.832 -8.055 6.862 1.00 97.12 220 ASP A O 1
ATOM 1659 N N . PRO A 1 221 ? 12.740 -8.300 7.696 1.00 97.56 221 PRO A N 1
ATOM 1660 C CA . PRO A 1 221 ? 12.060 -7.697 6.562 1.00 97.56 221 PRO A CA 1
ATOM 1661 C C . PRO A 1 221 ? 12.397 -6.217 6.389 1.00 97.56 221 PRO A C 1
ATOM 1663 O O . PRO A 1 221 ? 12.304 -5.715 5.265 1.00 97.56 221 PRO A O 1
ATOM 1666 N N . SER A 1 222 ? 12.909 -5.547 7.417 1.00 97.25 222 SER A N 1
ATOM 1667 C CA . SER A 1 222 ? 13.382 -4.165 7.370 1.00 97.25 222 SER A CA 1
ATOM 1668 C C . SER A 1 222 ? 14.777 -4.000 6.763 1.00 97.25 222 SER A C 1
ATOM 1670 O O . SER A 1 222 ? 15.208 -2.878 6.465 1.00 97.25 222 SER A O 1
ATOM 1672 N N . THR A 1 223 ? 15.500 -5.091 6.478 1.00 97.56 223 THR A N 1
ATOM 1673 C CA . THR A 1 223 ? 16.871 -5.007 5.945 1.00 97.56 223 THR A CA 1
ATOM 1674 C C . THR A 1 223 ? 16.986 -5.350 4.455 1.00 97.56 223 THR A C 1
ATOM 1676 O O . THR A 1 223 ? 16.494 -6.379 3.993 1.00 97.56 223 THR A O 1
ATOM 1679 N N . PRO A 1 224 ? 17.742 -4.568 3.653 1.00 97.25 224 PRO A N 1
ATOM 1680 C CA . PRO A 1 224 ? 17.964 -4.889 2.241 1.00 97.25 224 PRO A CA 1
ATOM 1681 C C . PRO A 1 224 ? 18.634 -6.240 1.976 1.00 97.25 224 PRO A C 1
ATOM 1683 O O . PRO A 1 224 ? 18.522 -6.792 0.883 1.00 97.25 224 PRO A O 1
ATOM 1686 N N . GLN A 1 225 ? 19.403 -6.748 2.940 1.00 97.94 225 GLN A N 1
ATOM 1687 C CA . GLN A 1 225 ? 20.129 -8.011 2.823 1.00 97.94 225 GLN A CA 1
ATOM 1688 C C . GLN A 1 225 ? 19.199 -9.222 2.883 1.00 97.94 225 GLN A C 1
ATOM 1690 O O . GLN A 1 225 ? 19.596 -10.291 2.420 1.00 97.94 225 GLN A O 1
ATOM 1695 N N . SER A 1 226 ? 17.978 -9.042 3.385 1.00 98.44 226 SER A N 1
ATOM 1696 C CA . SER A 1 226 ? 16.957 -10.081 3.447 1.00 98.44 226 SER A CA 1
ATOM 1697 C C . SER A 1 226 ? 16.197 -10.278 2.145 1.00 98.44 226 SER A C 1
ATOM 1699 O O . SER A 1 226 ? 15.254 -11.063 2.108 1.00 98.44 226 SER A O 1
ATOM 1701 N N . TYR A 1 227 ? 16.639 -9.637 1.055 1.00 98.44 227 TYR A N 1
ATOM 1702 C CA . TYR A 1 227 ? 15.988 -9.750 -0.241 1.00 98.44 227 TYR A CA 1
ATOM 1703 C C . TYR A 1 227 ? 16.939 -10.074 -1.388 1.00 98.44 227 TYR A C 1
ATOM 1705 O O . TYR A 1 227 ? 18.014 -9.486 -1.542 1.00 98.44 227 TYR A O 1
ATOM 1713 N N . ILE A 1 228 ? 16.480 -10.948 -2.285 1.00 97.31 228 ILE A N 1
ATOM 1714 C CA . ILE A 1 228 ? 17.108 -11.190 -3.586 1.00 97.31 228 ILE A CA 1
ATOM 1715 C C . ILE A 1 228 ? 16.186 -10.679 -4.687 1.00 97.31 228 ILE A C 1
ATOM 1717 O O . ILE A 1 228 ? 15.043 -11.107 -4.829 1.00 97.31 228 ILE A O 1
ATOM 1721 N N . LYS A 1 229 ? 16.698 -9.779 -5.530 1.00 95.81 229 LYS A N 1
ATOM 1722 C CA . LYS A 1 229 ? 15.962 -9.342 -6.716 1.00 95.81 229 LYS A CA 1
ATOM 1723 C C . LYS A 1 229 ? 15.929 -10.447 -7.774 1.00 95.81 229 LYS A C 1
ATOM 1725 O O . LYS A 1 229 ? 16.982 -10.919 -8.203 1.00 95.81 229 LYS A O 1
ATOM 1730 N N . LYS A 1 230 ? 14.735 -10.748 -8.284 1.00 95.50 230 LYS A N 1
ATOM 1731 C CA . LYS A 1 230 ? 14.512 -11.605 -9.452 1.00 95.50 230 LYS A CA 1
ATOM 1732 C C . LYS A 1 230 ? 13.868 -10.821 -10.594 1.00 95.50 230 LYS A C 1
ATOM 1734 O O . LYS A 1 230 ? 12.916 -10.070 -10.387 1.00 95.50 230 LYS A O 1
ATOM 1739 N N . ASP A 1 231 ? 14.369 -11.030 -11.807 1.00 94.06 231 ASP A N 1
ATOM 1740 C CA . ASP A 1 231 ? 13.717 -10.568 -13.032 1.00 94.06 231 ASP A CA 1
ATOM 1741 C C . ASP A 1 231 ? 12.772 -11.684 -13.502 1.00 94.06 231 ASP A C 1
ATOM 1743 O O . ASP A 1 231 ? 13.222 -12.749 -13.918 1.00 94.06 231 ASP A O 1
ATOM 1747 N N . ILE A 1 232 ? 11.464 -11.454 -13.391 1.00 93.88 232 ILE A N 1
ATOM 1748 C CA . ILE A 1 232 ? 10.435 -12.492 -13.565 1.00 93.88 232 ILE A CA 1
ATOM 1749 C C . ILE A 1 232 ? 10.016 -12.601 -15.025 1.00 93.88 232 ILE A C 1
ATOM 1751 O O . ILE A 1 232 ? 9.984 -13.678 -15.612 1.00 93.88 232 ILE A O 1
ATOM 1755 N N . TYR A 1 233 ? 9.702 -11.457 -15.628 1.00 91.00 233 TYR A N 1
ATOM 1756 C CA . TYR A 1 233 ? 9.234 -11.393 -17.001 1.00 91.00 233 TYR A CA 1
ATOM 1757 C C . TYR A 1 233 ? 9.789 -10.154 -17.682 1.00 91.00 233 TYR A C 1
ATOM 1759 O O . TYR A 1 233 ? 9.551 -9.026 -17.252 1.00 91.00 233 TYR A O 1
ATOM 1767 N N . TRP A 1 234 ? 10.541 -10.349 -18.763 1.00 87.19 234 TRP A N 1
ATOM 1768 C CA . TRP A 1 234 ? 11.216 -9.247 -19.446 1.00 87.19 234 TRP A CA 1
ATOM 1769 C C . TRP A 1 234 ? 10.297 -8.444 -20.382 1.00 87.19 234 TRP A C 1
ATOM 1771 O O . TRP A 1 234 ? 10.597 -7.283 -20.669 1.00 87.19 234 TRP A O 1
ATOM 1781 N N . GLY A 1 235 ? 9.178 -9.035 -20.812 1.00 81.94 235 GLY A N 1
ATOM 1782 C CA . GLY A 1 235 ? 8.280 -8.473 -21.822 1.00 81.94 235 GLY A CA 1
ATOM 1783 C C . GLY A 1 235 ? 8.512 -9.024 -23.227 1.00 81.94 235 GLY A C 1
ATOM 1784 O O . GLY A 1 235 ? 9.608 -9.484 -23.557 1.00 81.94 235 GLY A O 1
ATOM 1785 N N . GLU A 1 236 ? 7.493 -8.924 -24.081 1.00 73.56 236 GLU A N 1
ATOM 1786 C CA . GLU A 1 236 ? 7.610 -9.275 -25.498 1.00 73.56 236 GLU A CA 1
ATOM 1787 C C . GLU A 1 236 ? 8.415 -8.196 -26.241 1.00 73.56 236 GLU A C 1
ATOM 1789 O O . GLU A 1 236 ? 8.120 -6.999 -26.188 1.00 73.56 236 GLU A O 1
ATOM 1794 N N . MET A 1 237 ? 9.479 -8.609 -26.930 1.00 63.06 237 MET A N 1
ATOM 1795 C CA . MET A 1 237 ? 10.375 -7.708 -27.668 1.00 63.06 237 MET A CA 1
ATOM 1796 C C . MET A 1 237 ? 9.841 -7.320 -29.053 1.00 63.06 237 MET A C 1
ATOM 1798 O O . MET A 1 237 ? 10.396 -6.421 -29.687 1.00 63.06 237 MET A O 1
ATOM 1802 N N . ASP A 1 238 ? 8.776 -7.976 -29.513 1.00 62.19 238 ASP A N 1
ATOM 1803 C CA . ASP A 1 238 ? 8.475 -8.076 -30.943 1.00 62.19 238 ASP A CA 1
ATOM 1804 C C . ASP A 1 238 ? 7.482 -7.010 -31.436 1.00 62.19 238 ASP A C 1
ATOM 1806 O O . ASP A 1 238 ? 7.344 -6.787 -32.643 1.00 62.19 238 ASP A O 1
ATOM 1810 N N . VAL A 1 239 ? 6.840 -6.274 -30.520 1.00 62.97 239 VAL A N 1
ATOM 1811 C CA . VAL A 1 239 ? 5.947 -5.159 -30.865 1.00 62.97 239 VAL A CA 1
ATOM 1812 C C . VAL A 1 239 ? 6.771 -3.901 -31.151 1.00 62.97 239 VAL A C 1
ATOM 1814 O O . VAL A 1 239 ? 7.067 -3.076 -30.283 1.00 62.97 239 VAL A O 1
ATOM 1817 N N . THR A 1 240 ? 7.159 -3.756 -32.416 1.00 70.12 240 THR A N 1
ATOM 1818 C CA . THR A 1 240 ? 7.914 -2.606 -32.922 1.00 70.12 240 THR A CA 1
ATOM 1819 C C . THR A 1 240 ? 7.034 -1.707 -33.792 1.00 70.12 240 THR A C 1
ATOM 1821 O O . THR A 1 240 ? 6.197 -2.166 -34.565 1.00 70.12 240 THR A O 1
ATOM 1824 N N . GLN A 1 241 ? 7.220 -0.395 -33.671 1.00 73.75 241 GLN A N 1
ATOM 1825 C CA . GLN A 1 241 ? 6.625 0.617 -34.533 1.00 73.75 241 GLN A CA 1
ATOM 1826 C C . GLN A 1 241 ? 7.721 1.283 -35.364 1.00 73.75 241 GLN A C 1
ATOM 1828 O O . GLN A 1 241 ? 8.629 1.918 -34.829 1.00 73.75 241 GLN A O 1
ATOM 1833 N N . ILE A 1 242 ? 7.588 1.237 -36.687 1.00 80.88 242 ILE A N 1
ATOM 1834 C CA . ILE A 1 242 ? 8.452 1.995 -37.594 1.00 80.88 242 ILE A CA 1
ATOM 1835 C C . ILE A 1 242 ? 7.699 3.247 -38.041 1.00 80.88 242 ILE A C 1
ATOM 1837 O O . ILE A 1 242 ? 6.620 3.173 -38.625 1.00 80.88 242 ILE A O 1
ATOM 1841 N N . THR A 1 243 ? 8.250 4.419 -37.730 1.00 85.50 243 THR A N 1
ATOM 1842 C CA . THR A 1 243 ? 7.739 5.700 -38.231 1.00 85.50 243 THR A CA 1
ATOM 1843 C C . THR A 1 243 ? 8.578 6.140 -39.419 1.00 85.50 243 THR A C 1
ATOM 1845 O O . THR A 1 243 ? 9.729 6.531 -39.240 1.00 85.50 243 THR A O 1
ATOM 1848 N N . HIS A 1 244 ? 7.983 6.134 -40.608 1.00 89.69 244 HIS A N 1
ATOM 1849 C CA . HIS A 1 244 ? 8.592 6.663 -41.825 1.00 89.69 244 HIS A CA 1
ATOM 1850 C C . HIS A 1 244 ? 8.245 8.148 -41.977 1.00 89.69 244 HIS A C 1
ATOM 1852 O O . HIS A 1 244 ? 7.068 8.515 -42.009 1.00 89.69 244 HIS A O 1
ATOM 1858 N N . ARG A 1 245 ? 9.254 9.017 -42.063 1.00 90.31 245 ARG A N 1
ATOM 1859 C CA . ARG A 1 245 ? 9.085 10.446 -42.366 1.00 90.31 245 ARG A CA 1
ATOM 1860 C C . ARG A 1 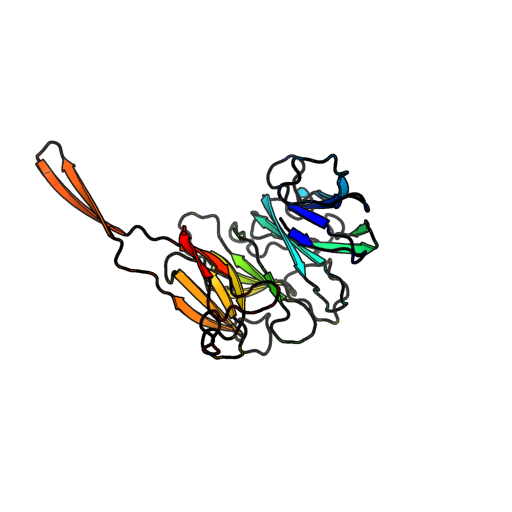245 ? 9.719 10.762 -43.707 1.00 90.31 245 ARG A C 1
ATOM 1862 O O . ARG A 1 245 ? 10.842 10.344 -43.962 1.00 90.31 245 ARG A O 1
ATOM 1869 N N . VAL A 1 246 ? 9.005 11.526 -44.523 1.00 93.19 246 VAL A N 1
ATOM 1870 C CA . VAL A 1 246 ? 9.519 12.085 -45.773 1.00 93.19 246 VAL A CA 1
ATOM 1871 C C . VAL A 1 246 ? 9.406 13.595 -45.668 1.00 93.19 246 VAL A C 1
ATOM 1873 O O . VAL A 1 246 ? 8.319 14.109 -45.394 1.00 93.19 246 VAL A O 1
ATOM 1876 N N . ASP A 1 247 ? 10.524 14.301 -45.805 1.00 90.75 247 ASP A N 1
ATOM 1877 C CA . ASP A 1 247 ? 10.514 15.762 -45.791 1.00 90.75 247 ASP A CA 1
ATOM 1878 C C . ASP A 1 247 ? 10.129 16.349 -47.161 1.00 90.75 247 ASP A C 1
ATOM 1880 O O . ASP A 1 247 ? 9.966 15.640 -48.156 1.00 90.75 247 ASP A O 1
ATOM 1884 N N . SER A 1 248 ? 9.977 17.673 -47.231 1.00 89.75 248 SER A N 1
ATOM 1885 C CA . SER A 1 248 ? 9.614 18.378 -48.469 1.00 89.75 248 SER A CA 1
ATOM 1886 C C . SER A 1 248 ? 10.662 18.269 -49.584 1.00 89.75 248 SER A C 1
ATOM 1888 O O . SER A 1 248 ? 10.371 18.636 -50.721 1.00 89.75 248 SER A O 1
ATOM 1890 N N . SER A 1 249 ? 11.869 17.798 -49.268 1.00 91.50 249 SER A N 1
ATOM 1891 C CA . SER A 1 249 ? 12.959 17.560 -50.218 1.00 91.50 249 SER A CA 1
ATOM 1892 C C . SER A 1 249 ? 13.035 16.090 -50.652 1.00 91.50 249 SER A C 1
ATOM 1894 O O . SER A 1 249 ? 13.912 15.736 -51.438 1.00 91.50 249 SER A O 1
ATOM 1896 N N . GLY A 1 250 ? 12.131 15.233 -50.161 1.00 88.44 250 GLY A N 1
ATOM 1897 C CA . GLY A 1 250 ? 12.111 13.800 -50.450 1.00 88.44 250 GLY A CA 1
ATOM 1898 C C . GLY A 1 250 ? 13.115 12.982 -49.635 1.00 88.44 250 GLY A C 1
ATOM 1899 O O . GLY A 1 250 ? 13.387 11.839 -49.993 1.00 88.44 250 GLY A O 1
ATOM 1900 N N . VAL A 1 251 ? 13.689 13.530 -48.559 1.00 92.81 251 VAL A N 1
ATOM 1901 C CA . VAL A 1 251 ? 14.582 12.772 -47.671 1.00 92.81 251 VAL A CA 1
ATOM 1902 C C . VAL A 1 251 ? 13.751 11.864 -46.773 1.00 92.81 251 VAL A C 1
ATOM 1904 O O . VAL A 1 251 ? 12.834 12.320 -46.090 1.00 92.81 251 VAL A O 1
ATOM 1907 N N . HIS A 1 252 ? 14.104 10.580 -46.752 1.00 92.50 252 HIS A N 1
ATOM 1908 C CA . HIS A 1 252 ? 13.470 9.569 -45.913 1.00 92.50 252 HIS A CA 1
ATOM 1909 C C . HIS A 1 252 ? 14.203 9.445 -44.570 1.00 92.50 252 HIS A C 1
ATOM 1911 O O . HIS A 1 252 ? 15.430 9.374 -44.525 1.00 92.50 252 HIS A O 1
ATOM 1917 N N . THR A 1 253 ? 13.461 9.404 -43.465 1.00 91.88 253 THR A N 1
ATOM 1918 C CA . THR A 1 253 ? 13.978 9.066 -42.133 1.00 91.88 253 THR A CA 1
ATOM 1919 C C . THR A 1 253 ? 13.071 8.042 -41.476 1.00 91.88 253 THR A C 1
ATOM 1921 O O . THR A 1 253 ? 11.892 8.318 -41.242 1.00 91.88 253 THR A O 1
ATOM 1924 N N . ASP A 1 254 ? 13.648 6.903 -41.109 1.00 88.56 254 ASP A N 1
ATOM 1925 C CA . ASP A 1 254 ? 12.949 5.848 -40.389 1.00 88.56 254 ASP A CA 1
ATOM 1926 C C . ASP A 1 254 ? 13.300 5.934 -38.903 1.00 88.56 254 ASP A C 1
ATOM 1928 O O . ASP A 1 254 ? 14.471 5.939 -38.518 1.00 88.56 254 ASP A O 1
ATOM 1932 N N . LYS A 1 255 ? 12.278 6.021 -38.048 1.00 84.56 255 LYS A N 1
ATOM 1933 C CA . LYS A 1 255 ? 12.432 5.907 -36.597 1.00 84.56 255 LYS A CA 1
ATOM 1934 C C . LYS A 1 255 ? 11.824 4.591 -36.143 1.00 84.56 255 LYS A C 1
ATOM 1936 O O . LYS A 1 255 ? 10.604 4.439 -36.157 1.00 84.56 255 LYS A O 1
ATOM 1941 N N . HIS A 1 256 ? 12.677 3.679 -35.702 1.00 75.56 256 HIS A N 1
ATOM 1942 C CA . HIS A 1 256 ? 12.258 2.463 -35.023 1.00 75.56 256 HIS A CA 1
ATOM 1943 C C . HIS A 1 256 ? 11.990 2.803 -33.556 1.00 75.56 256 HIS A C 1
ATOM 1945 O O . HIS A 1 256 ? 12.905 3.172 -32.822 1.00 75.56 256 HIS A O 1
ATOM 1951 N N . ASN A 1 257 ? 10.731 2.726 -33.146 1.00 70.75 257 ASN A N 1
ATOM 1952 C CA . ASN A 1 257 ? 10.348 2.690 -31.744 1.00 70.75 257 ASN A CA 1
ATOM 1953 C C . ASN A 1 257 ? 9.815 1.297 -31.443 1.00 70.75 257 ASN A C 1
ATOM 1955 O O . ASN A 1 257 ? 9.403 0.563 -32.336 1.00 70.75 257 ASN A O 1
ATOM 1959 N N . SER A 1 258 ? 9.732 0.975 -30.173 1.00 63.84 258 SER A N 1
ATOM 1960 C CA . SER A 1 258 ? 8.905 -0.126 -29.728 1.00 63.84 258 SER A CA 1
ATOM 1961 C C . SER A 1 258 ? 7.902 0.432 -28.746 1.00 63.84 258 SER A C 1
ATOM 1963 O O . SER A 1 258 ? 8.256 1.244 -27.885 1.00 63.84 258 SER A O 1
ATOM 1965 N N . SER A 1 259 ? 6.647 0.056 -28.936 1.00 61.06 259 SER A N 1
ATOM 1966 C CA . SER A 1 259 ? 5.565 0.458 -28.051 1.00 61.06 259 SER A CA 1
ATOM 1967 C C . SER A 1 259 ? 5.517 -0.576 -26.942 1.00 61.06 259 SER A C 1
ATOM 1969 O O . SER A 1 259 ? 5.094 -1.705 -27.168 1.00 61.06 259 SER A O 1
ATOM 1971 N N . TRP A 1 260 ? 6.042 -0.218 -25.775 1.00 66.88 260 TRP A N 1
ATOM 1972 C CA . TRP A 1 260 ? 6.077 -1.121 -24.633 1.00 66.88 260 TRP A CA 1
ATOM 1973 C C . TRP A 1 260 ? 4.847 -0.892 -23.775 1.00 66.88 260 TRP A C 1
ATOM 1975 O O . TRP A 1 260 ? 4.606 0.242 -23.359 1.00 66.88 260 TRP A O 1
ATOM 1985 N N . GLY A 1 261 ? 4.121 -1.968 -23.488 1.00 75.19 261 GLY A N 1
ATOM 1986 C CA . GLY A 1 261 ? 3.210 -1.961 -22.359 1.00 75.19 261 GLY A CA 1
ATOM 1987 C C . GLY A 1 261 ? 3.974 -2.163 -21.052 1.00 75.19 261 GLY A C 1
ATOM 1988 O O . GLY A 1 261 ? 5.087 -2.702 -21.046 1.00 75.19 261 GLY A O 1
ATOM 1989 N N . PHE A 1 262 ? 3.386 -1.747 -19.940 1.00 81.38 262 PHE A N 1
ATOM 1990 C CA . PHE A 1 262 ? 3.838 -2.142 -18.605 1.00 81.38 262 PHE A CA 1
ATOM 1991 C C . PHE A 1 262 ? 2.698 -2.836 -17.858 1.00 81.38 262 PHE A C 1
ATOM 1993 O O . PHE A 1 262 ? 1.536 -2.492 -18.079 1.00 81.38 262 PHE A O 1
ATOM 2000 N N . PRO A 1 263 ? 2.990 -3.809 -16.979 1.00 87.56 263 PRO A N 1
ATOM 2001 C CA . PRO A 1 263 ? 1.958 -4.374 -16.133 1.00 87.56 263 PRO A CA 1
ATOM 2002 C C . PRO A 1 263 ? 1.540 -3.312 -15.115 1.00 87.56 263 PRO A C 1
ATOM 2004 O O . PRO A 1 263 ? 2.326 -2.907 -14.258 1.00 87.56 263 PRO A O 1
ATOM 2007 N N . SER A 1 264 ? 0.310 -2.824 -15.259 1.00 85.25 264 SER A N 1
ATOM 2008 C CA . SER A 1 264 ? -0.333 -1.903 -14.322 1.00 85.25 264 SER A CA 1
ATOM 2009 C C . SER A 1 264 ? -0.907 -2.627 -13.106 1.00 85.25 264 SER A C 1
ATOM 2011 O O . SER A 1 264 ? -1.175 -1.994 -12.091 1.00 85.25 264 SER A O 1
ATOM 2013 N N . LYS A 1 265 ? -1.060 -3.954 -13.195 1.00 89.25 265 LYS A N 1
ATOM 2014 C CA . LYS A 1 265 ? -1.363 -4.839 -12.071 1.00 89.25 265 LYS A CA 1
ATOM 2015 C C . LYS A 1 265 ? -0.644 -6.174 -12.256 1.00 89.25 265 LYS A C 1
ATOM 2017 O O . LYS A 1 265 ? -0.663 -6.732 -13.356 1.00 89.25 265 LYS A O 1
ATOM 2022 N N . VAL A 1 266 ? -0.053 -6.672 -11.176 1.00 93.81 266 VAL A N 1
ATOM 2023 C CA . VAL A 1 266 ? 0.344 -8.075 -10.998 1.00 93.81 266 VAL A CA 1
ATOM 2024 C C . VAL A 1 266 ? -0.580 -8.625 -9.921 1.00 93.81 266 VAL A C 1
ATOM 2026 O O . VAL A 1 266 ? -0.832 -7.919 -8.954 1.00 93.81 266 VAL A O 1
ATOM 2029 N N . GLN A 1 267 ? -1.130 -9.817 -10.106 1.00 94.19 267 GLN A N 1
ATOM 2030 C CA . GLN A 1 267 ? -1.986 -10.468 -9.120 1.00 94.19 267 GLN A CA 1
ATOM 2031 C C . GLN A 1 267 ? -1.513 -11.907 -8.925 1.00 94.19 267 GLN A C 1
ATOM 2033 O O . GLN A 1 267 ? -1.329 -12.622 -9.913 1.00 94.19 267 GLN A O 1
ATOM 2038 N N . THR A 1 268 ? -1.307 -12.297 -7.669 1.00 95.12 268 THR A N 1
ATOM 2039 C CA . THR A 1 268 ? -0.763 -13.609 -7.262 1.00 95.12 268 THR A CA 1
ATOM 2040 C C . THR A 1 268 ? -1.832 -14.512 -6.657 1.00 95.12 268 THR A C 1
ATOM 2042 O O . THR A 1 268 ? -1.675 -15.731 -6.652 1.00 95.12 268 THR A O 1
ATOM 2045 N N . GLN A 1 269 ? -2.933 -13.928 -6.171 1.00 93.94 269 GLN A N 1
ATOM 2046 C CA . GLN A 1 269 ? -3.977 -14.651 -5.450 1.00 93.94 269 GLN A CA 1
ATOM 2047 C C . GLN A 1 269 ? -5.405 -14.169 -5.745 1.00 93.94 269 GLN A C 1
ATOM 2049 O O . GLN A 1 269 ? -5.648 -13.088 -6.295 1.00 93.94 269 GLN A O 1
ATOM 2054 N N . TRP A 1 270 ? -6.379 -14.982 -5.339 1.00 91.44 270 TRP A N 1
ATOM 2055 C CA . TRP A 1 270 ? -7.798 -14.650 -5.285 1.00 91.44 270 TRP A CA 1
ATOM 2056 C C . TRP A 1 270 ? -8.406 -15.147 -3.968 1.00 91.44 270 TRP A C 1
ATOM 2058 O O . TRP A 1 270 ? -8.449 -16.349 -3.714 1.00 91.44 270 TRP A O 1
ATOM 2068 N N . GLY A 1 271 ? -8.886 -14.224 -3.127 1.00 86.69 271 GLY A N 1
ATOM 2069 C CA . GLY A 1 271 ? -9.534 -14.557 -1.852 1.00 86.69 271 GLY A CA 1
ATOM 2070 C C . GLY A 1 271 ? -8.638 -15.335 -0.880 1.00 86.69 271 GLY A C 1
ATOM 2071 O O . GLY A 1 271 ? -9.092 -16.319 -0.304 1.00 86.69 271 GLY A O 1
ATOM 2072 N N . GLY A 1 272 ? -7.360 -14.960 -0.757 1.00 87.12 272 GLY A N 1
ATOM 2073 C CA . GLY A 1 272 ? -6.392 -15.656 0.102 1.00 87.12 272 GLY A CA 1
ATOM 2074 C C . GLY A 1 272 ? -5.753 -16.898 -0.531 1.00 87.12 272 GLY A C 1
ATOM 2075 O O . GLY A 1 272 ? -4.862 -17.501 0.056 1.00 87.12 272 GLY A O 1
ATOM 2076 N N . THR A 1 273 ? -6.215 -17.325 -1.712 1.00 92.06 273 THR A N 1
ATOM 2077 C CA . THR A 1 273 ? -5.712 -18.529 -2.390 1.00 92.06 273 THR A CA 1
ATOM 2078 C C . THR A 1 273 ? -4.815 -18.140 -3.554 1.00 92.06 273 THR A C 1
ATOM 2080 O O . THR A 1 273 ? -5.256 -17.420 -4.452 1.00 92.06 273 THR A O 1
ATOM 2083 N N . MET A 1 274 ? -3.575 -18.630 -3.558 1.00 94.56 274 MET A N 1
ATOM 2084 C CA . MET A 1 274 ? -2.650 -18.423 -4.674 1.00 94.56 274 MET A CA 1
ATOM 2085 C C . MET A 1 274 ? -3.210 -19.027 -5.967 1.00 94.56 274 MET A C 1
ATOM 2087 O O . MET A 1 274 ? -3.908 -20.042 -5.944 1.00 94.56 274 MET A O 1
ATOM 2091 N N . LEU A 1 275 ? -2.949 -18.367 -7.092 1.00 95.12 275 LEU A N 1
ATOM 2092 C CA . LEU A 1 275 ? -3.429 -18.812 -8.397 1.00 95.12 275 LEU A CA 1
ATOM 2093 C C . LEU A 1 275 ? -2.601 -20.018 -8.857 1.00 95.12 275 LEU A C 1
ATOM 2095 O O . LEU A 1 275 ? -1.399 -19.869 -8.976 1.00 95.12 275 LEU A O 1
ATOM 2099 N N . ASP A 1 276 ? -3.236 -21.166 -9.096 1.00 93.50 276 ASP A N 1
ATOM 2100 C CA . ASP A 1 276 ? -2.653 -22.367 -9.729 1.00 93.50 276 ASP A CA 1
ATOM 2101 C C . ASP A 1 276 ? -3.684 -22.900 -10.743 1.00 93.50 276 ASP A C 1
ATOM 2103 O O . ASP A 1 276 ? -4.531 -23.750 -10.442 1.00 93.50 276 ASP A O 1
ATOM 2107 N N . PHE A 1 277 ? -3.748 -22.260 -11.910 1.00 92.12 277 PHE A N 1
ATOM 2108 C CA . PHE A 1 277 ? -4.784 -22.495 -12.914 1.00 92.12 277 PHE A CA 1
ATOM 2109 C C . PHE A 1 277 ? -4.567 -23.789 -13.695 1.00 92.12 277 PHE A C 1
ATOM 2111 O O . PHE A 1 277 ? -5.550 -24.348 -14.199 1.00 92.12 277 PHE A O 1
ATOM 2118 N N . ASP A 1 278 ? -3.319 -24.242 -13.845 1.00 91.88 278 ASP A N 1
ATOM 2119 C CA . ASP A 1 278 ? -2.999 -25.472 -14.573 1.00 91.88 278 ASP A CA 1
ATOM 2120 C C . ASP A 1 278 ? -2.784 -26.702 -13.672 1.00 91.88 278 ASP A C 1
ATOM 2122 O O . ASP A 1 278 ? -2.851 -27.837 -14.165 1.00 91.88 278 ASP A O 1
ATOM 2126 N N . GLY A 1 279 ? -2.675 -26.499 -12.356 1.00 91.00 279 GLY A N 1
ATOM 2127 C CA . GLY A 1 279 ? -2.591 -27.553 -11.352 1.00 91.00 279 GLY A CA 1
ATOM 2128 C C . GLY A 1 279 ? -1.235 -28.252 -11.321 1.00 91.00 279 GLY A C 1
ATOM 2129 O O . GLY A 1 279 ? -1.169 -29.415 -10.898 1.00 91.00 279 GLY A O 1
ATOM 2130 N N . ASP A 1 280 ? -0.169 -27.613 -11.813 1.00 91.94 280 ASP A N 1
ATOM 2131 C CA . ASP A 1 280 ? 1.186 -28.171 -11.808 1.00 91.94 280 ASP A CA 1
ATOM 2132 C C . ASP A 1 280 ? 1.919 -27.997 -10.462 1.00 91.94 280 ASP A C 1
ATOM 2134 O O . ASP A 1 280 ? 3.010 -28.553 -10.273 1.00 91.94 280 ASP A O 1
ATOM 2138 N N . GLY A 1 281 ? 1.289 -27.307 -9.503 1.00 88.19 281 GLY A N 1
ATOM 2139 C CA . GLY A 1 281 ? 1.831 -27.033 -8.176 1.00 88.19 281 GLY A CA 1
ATOM 2140 C C . GLY A 1 281 ? 2.784 -25.838 -8.130 1.00 88.19 281 GLY A C 1
ATOM 2141 O O . GLY A 1 281 ? 3.491 -25.675 -7.131 1.00 88.19 281 GLY A O 1
ATOM 2142 N N . LYS A 1 282 ? 2.834 -25.022 -9.186 1.00 92.31 282 LYS A N 1
ATOM 2143 C CA . LYS A 1 282 ? 3.471 -23.705 -9.193 1.00 92.31 282 LYS A CA 1
ATOM 2144 C C . LYS A 1 282 ? 2.419 -22.645 -9.430 1.00 92.31 282 LYS A C 1
ATOM 2146 O O 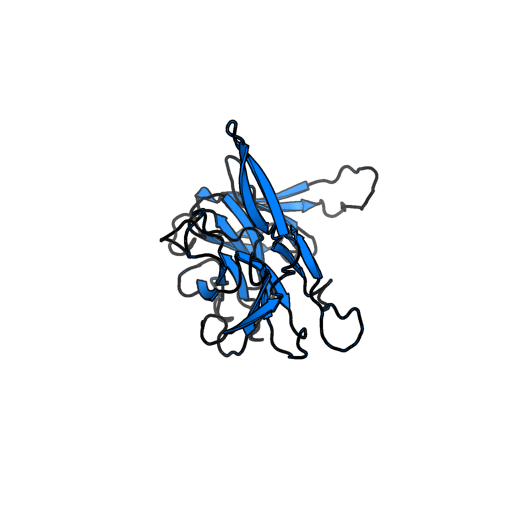. LYS A 1 282 ? 1.619 -22.731 -10.350 1.00 92.31 282 LYS A O 1
ATOM 2151 N N . ASN A 1 283 ? 2.485 -21.597 -8.628 1.00 95.19 283 ASN A N 1
ATOM 2152 C CA . ASN A 1 283 ? 1.491 -20.545 -8.728 1.00 95.19 283 ASN A CA 1
ATOM 2153 C C . ASN A 1 283 ? 1.729 -19.659 -9.969 1.00 95.19 283 ASN A C 1
ATOM 2155 O O . ASN A 1 283 ? 2.871 -19.382 -10.337 1.00 95.19 283 ASN A O 1
ATOM 2159 N N . GLU A 1 284 ? 0.686 -19.141 -10.609 1.00 94.50 284 GLU A N 1
ATOM 2160 C CA . GLU A 1 284 ? 0.824 -18.197 -11.719 1.00 94.50 284 GLU A CA 1
ATOM 2161 C C . GLU A 1 284 ? 0.598 -16.740 -11.320 1.00 94.50 284 GLU A C 1
ATOM 2163 O O . GLU A 1 284 ? 0.017 -16.388 -10.295 1.00 94.50 284 GLU A O 1
ATOM 2168 N N . LEU A 1 285 ? 1.062 -15.859 -12.206 1.00 94.69 285 LEU A N 1
ATOM 2169 C CA . LEU A 1 285 ? 0.856 -14.423 -12.116 1.00 94.69 285 LEU A CA 1
ATOM 2170 C C . LEU A 1 285 ? -0.141 -13.989 -13.185 1.00 94.69 285 LEU A C 1
ATOM 2172 O O . LEU A 1 285 ? 0.089 -14.190 -14.381 1.00 94.69 285 LEU A O 1
ATOM 2176 N N . LEU A 1 286 ? -1.213 -13.314 -12.774 1.00 93.75 286 LEU A N 1
ATOM 2177 C CA . LEU A 1 286 ? -2.110 -12.635 -13.702 1.00 93.75 286 LEU A CA 1
ATOM 2178 C C . LEU A 1 286 ? -1.647 -11.188 -13.894 1.00 93.75 286 LEU A C 1
ATOM 2180 O O . LEU A 1 286 ? -1.572 -10.409 -12.943 1.00 93.75 286 LEU A O 1
ATOM 2184 N N . LEU A 1 287 ? -1.344 -10.822 -15.141 1.00 92.06 287 LEU A N 1
ATOM 2185 C CA . LEU A 1 287 ? -0.831 -9.500 -15.499 1.00 92.06 287 LEU A CA 1
ATOM 2186 C C . LEU A 1 287 ? -1.880 -8.698 -16.272 1.00 92.06 287 LEU A C 1
ATOM 2188 O O . LEU A 1 287 ? -2.397 -9.155 -17.291 1.00 92.06 287 LEU A O 1
ATOM 2192 N N . SER A 1 288 ? -2.141 -7.467 -15.835 1.00 89.75 288 SER A N 1
ATOM 2193 C CA . SER A 1 288 ? -2.900 -6.482 -16.613 1.00 89.75 288 SER A CA 1
ATOM 2194 C C . SER A 1 288 ? -1.932 -5.493 -17.250 1.00 89.75 288 SER A C 1
ATOM 2196 O O . SER A 1 288 ? -1.248 -4.767 -16.535 1.00 89.75 288 SER A O 1
ATOM 2198 N N . MET A 1 289 ? -1.877 -5.451 -18.582 1.00 86.19 289 MET A N 1
ATOM 2199 C CA . MET A 1 289 ? -0.952 -4.596 -19.337 1.00 86.19 289 MET A CA 1
ATOM 2200 C C . MET A 1 289 ? -1.619 -3.273 -19.741 1.00 86.19 289 MET A C 1
ATOM 2202 O O . MET A 1 289 ? -2.778 -3.270 -20.160 1.00 86.19 289 MET A O 1
ATOM 2206 N N . GLN A 1 290 ? -0.880 -2.165 -19.648 1.00 76.75 290 GLN A N 1
ATOM 2207 C CA . GLN A 1 290 ? -1.267 -0.833 -20.131 1.00 76.75 290 GLN A CA 1
ATOM 2208 C C . GLN A 1 290 ? -0.298 -0.326 -21.194 1.00 76.75 290 GLN A C 1
ATOM 2210 O O . GLN A 1 290 ? 0.915 -0.581 -21.029 1.00 76.75 290 GLN A O 1
#

Radius of gyration: 21.29 Å; chains: 1; bounding box: 52×50×72 Å

Organism: NCBI:txid408172

Foldseek 3Di:
DDWAPQQVPPFTWDWDWQQDDVQTGIWTKTWDPPDDDDVPPVDDDIDIDTLDDDRCVLQQDAGKDFFAWWQQQLPPHTKTWTFHQALGKTFIKHHPHVSRIDAPGRPPAQSMDRPGNPFGKYANAAWHWDPQQVQRTTKTKGFIDTPPPDDPDGAFIKIFHDHSPDPCPRRHDPVGIAGQGGWARHWAYWDAQQVDGRWIWGWYAHQALLIKIWTQQDDDPRHNVRTDIGSDHGADPPQKDWDWDQDPVRDIDIDIDHDTWHFNYKDQDDPPHGADPPVPRGGDIDTDTD

InterPro domains:
  IPR028994 Integrin alpha, N-terminal [SSF69318] (3-287)

pLDDT: mean 91.0, std 9.51, range [40.78, 98.69]

Sequence (290 aa):
LTIFDIDGDGQQELITAIRRGDPRGTLISSLGAADDIVHNSGGGLETWSQEFFNDNSNYGGGSPYQALPADLNGDGKYELVNHSWNNFCFYNITSTGADAYSVLDSGVVDSYIKATPAYDGVSLFGGSAFDIDDDGNDEAYFTSYNGAWGGSQHGDVWVIDYDAADTDVLSINSDHVHKVGNTGTFFGDIGSGYDGSTSNYIFAGRGRPNVSALEYIGPDPSTPQSYIKKDIYWGEMDVTQITHRVDSSGVHTDKHNSSWGFPSKVQTQWGGTMLDFDGDGKNELLLSMQ

Secondary structure (DSSP, 8-state):
-EEE-SSSSSS-EEEEEE-SSSS-EEEEEEE-TT----TT-S-----EEEEEEEEGGGTT-SEEEEEEEE-TTSSS--EEEEEEETTTEEEEEEEEETTEEEEPPTTSTTS-EES-TTS-EE-TT-EEEE-SSSSSS-EEEEE-EES-TT-S---EEEEE---TT---TT---TTTEEEEEE--SEEEEEEE-TTS---EEEEEE-SSSSEEEEEE-SS-TTSGGGEEEEEEE---S--EEEEEEE-TT--EEEEEEE----EEEEE-EETTEE--SS-SSS---EEEE-